Protein AF-A0AAN6RHN4-F1 (afdb_monomer_lite)

Structure (mmCIF, N/CA/C/O backbone):
data_AF-A0AAN6RHN4-F1
#
_entry.id   AF-A0AAN6RHN4-F1
#
loop_
_atom_site.group_PDB
_atom_site.id
_atom_site.type_symbol
_atom_site.label_atom_id
_atom_site.label_alt_id
_atom_site.label_comp_id
_atom_site.label_asym_id
_atom_site.label_entity_id
_atom_site.label_seq_id
_atom_site.pdbx_PDB_ins_code
_atom_site.Cartn_x
_atom_site.Cartn_y
_atom_site.Cartn_z
_atom_site.occupancy
_atom_site.B_iso_or_equiv
_atom_site.auth_seq_id
_atom_site.auth_comp_id
_atom_site.auth_asym_id
_atom_site.auth_atom_id
_atom_site.pdbx_PDB_model_num
ATOM 1 N N . MET A 1 1 ? 21.702 9.732 -17.075 1.00 47.53 1 MET A N 1
ATOM 2 C CA . MET A 1 1 ? 21.897 10.787 -16.053 1.00 47.53 1 MET A CA 1
ATOM 3 C C . MET A 1 1 ? 22.266 10.110 -14.735 1.00 47.53 1 MET A C 1
ATOM 5 O O . MET A 1 1 ? 22.209 8.889 -14.704 1.00 47.53 1 MET A O 1
ATOM 9 N N . SER A 1 2 ? 22.747 10.826 -13.712 1.00 48.34 2 SER A N 1
ATOM 10 C CA . SER A 1 2 ? 23.088 10.212 -12.415 1.00 48.34 2 SER A CA 1
ATOM 11 C C . SER A 1 2 ? 21.847 10.093 -11.523 1.00 48.34 2 SER A C 1
ATOM 13 O O . SER A 1 2 ? 20.932 10.906 -11.635 1.00 48.34 2 SER A O 1
ATOM 15 N N . ALA A 1 3 ? 21.838 9.123 -10.603 1.00 52.66 3 ALA A N 1
ATOM 16 C CA . ALA A 1 3 ? 20.768 8.891 -9.623 1.00 52.66 3 ALA A CA 1
ATOM 17 C C . ALA A 1 3 ? 20.366 10.141 -8.802 1.00 52.66 3 ALA A C 1
ATOM 19 O O . ALA A 1 3 ? 19.282 10.185 -8.227 1.00 52.66 3 ALA A O 1
ATOM 20 N N . ALA A 1 4 ? 21.216 11.174 -8.776 1.00 51.81 4 ALA A N 1
ATOM 21 C CA . ALA A 1 4 ? 21.019 12.419 -8.041 1.00 51.81 4 ALA A CA 1
ATOM 22 C C . ALA A 1 4 ? 19.857 13.295 -8.551 1.00 51.81 4 ALA A C 1
ATOM 24 O O . ALA A 1 4 ? 19.388 14.148 -7.806 1.00 51.81 4 ALA A O 1
ATOM 25 N N . THR A 1 5 ? 19.391 13.133 -9.797 1.00 56.16 5 THR A N 1
ATOM 26 C CA . THR A 1 5 ? 18.339 14.009 -10.364 1.00 56.16 5 THR A CA 1
ATOM 27 C C . THR A 1 5 ? 16.924 13.644 -9.897 1.00 56.16 5 THR A C 1
ATOM 29 O O . THR A 1 5 ? 16.055 14.510 -9.874 1.00 56.16 5 THR A O 1
ATOM 32 N N . ILE A 1 6 ? 16.701 12.395 -9.481 1.00 59.72 6 ILE A N 1
ATOM 33 C CA . ILE A 1 6 ? 15.395 11.871 -9.030 1.00 59.72 6 ILE A CA 1
ATOM 34 C C . ILE A 1 6 ? 15.359 11.533 -7.530 1.00 59.72 6 ILE A C 1
ATOM 36 O O . ILE A 1 6 ? 14.371 10.983 -7.039 1.00 59.72 6 ILE A O 1
ATOM 40 N N . HIS A 1 7 ? 16.445 11.836 -6.814 1.00 58.06 7 HIS A N 1
ATOM 41 C CA . HIS A 1 7 ? 16.576 11.647 -5.374 1.00 58.06 7 HIS A CA 1
ATOM 42 C C . HIS A 1 7 ? 16.175 12.941 -4.651 1.00 58.06 7 HIS A C 1
ATOM 44 O O . HIS A 1 7 ? 16.830 13.974 -4.808 1.00 58.06 7 HIS A O 1
ATOM 50 N N . ASN A 1 8 ? 15.101 12.897 -3.862 1.00 58.56 8 ASN A N 1
ATOM 51 C CA . ASN A 1 8 ? 14.634 14.052 -3.097 1.00 58.56 8 ASN A CA 1
ATOM 52 C C . ASN A 1 8 ? 15.235 14.041 -1.687 1.00 58.56 8 ASN A C 1
ATOM 54 O O . ASN A 1 8 ? 14.718 13.363 -0.810 1.00 58.56 8 ASN A O 1
ATOM 58 N N . TYR A 1 9 ? 16.284 14.826 -1.436 1.00 51.47 9 TYR A N 1
ATOM 59 C CA . TYR A 1 9 ? 16.879 14.930 -0.096 1.00 51.47 9 TYR A CA 1
ATOM 60 C C . TYR A 1 9 ? 15.940 15.651 0.898 1.00 51.47 9 TYR A C 1
ATOM 62 O O . TYR A 1 9 ? 15.566 16.803 0.664 1.00 51.47 9 TYR A O 1
ATOM 70 N N . GLY A 1 10 ? 15.594 15.031 2.040 1.00 46.94 10 GLY A N 1
ATOM 71 C CA . GLY A 1 10 ? 14.752 15.668 3.073 1.00 46.94 10 GLY A CA 1
ATOM 72 C C . GLY A 1 10 ? 13.964 14.710 3.979 1.00 46.94 10 GLY A C 1
ATOM 73 O O . GLY A 1 10 ? 14.405 13.608 4.272 1.00 46.94 10 GLY A O 1
ATOM 74 N N . THR A 1 11 ? 12.787 15.127 4.466 1.00 37.06 11 THR A N 1
ATOM 75 C CA . THR A 1 11 ? 11.861 14.240 5.211 1.00 37.06 11 THR A CA 1
ATOM 76 C C . THR A 1 11 ? 11.262 13.131 4.342 1.00 37.06 11 THR A C 1
ATOM 78 O O . THR A 1 11 ? 10.828 12.119 4.887 1.00 37.06 11 THR A O 1
ATOM 81 N N . ASP A 1 12 ? 11.318 13.314 3.023 1.00 51.16 12 ASP A N 1
ATOM 82 C CA . ASP A 1 12 ? 10.887 12.387 1.973 1.00 51.16 12 ASP A CA 1
ATOM 83 C C . ASP A 1 12 ? 12.106 11.746 1.271 1.00 51.16 12 ASP A C 1
ATOM 85 O O . ASP A 1 12 ? 12.088 11.528 0.067 1.00 51.16 12 ASP A O 1
ATOM 89 N N . ASP A 1 13 ? 13.200 11.502 2.015 1.00 61.03 13 ASP A N 1
ATOM 90 C CA . ASP A 1 13 ? 14.472 10.992 1.471 1.00 61.03 13 ASP A CA 1
ATOM 91 C C . ASP A 1 13 ? 14.284 9.651 0.740 1.00 61.03 13 ASP A C 1
ATOM 93 O O . ASP A 1 13 ? 14.082 8.605 1.381 1.00 61.03 13 ASP A O 1
ATOM 97 N N . GLY A 1 14 ? 14.329 9.696 -0.595 1.00 64.75 14 GLY A N 1
ATOM 98 C CA . GLY A 1 14 ? 14.105 8.554 -1.477 1.00 64.75 14 GLY A CA 1
ATOM 99 C C . GLY A 1 14 ? 14.081 8.905 -2.971 1.00 64.75 14 GLY A C 1
ATOM 100 O O . GLY A 1 14 ? 14.105 10.071 -3.372 1.00 64.75 14 GLY A O 1
ATOM 101 N N . TRP A 1 15 ? 14.056 7.871 -3.818 1.00 71.31 15 TRP A N 1
ATOM 102 C CA . TRP A 1 15 ? 13.914 8.016 -5.273 1.00 71.31 15 TRP A CA 1
ATOM 103 C C . TRP A 1 15 ? 12.433 8.034 -5.674 1.00 71.31 15 TRP A C 1
ATOM 105 O O . TRP A 1 15 ? 11.658 7.210 -5.186 1.00 71.31 15 TRP A O 1
ATOM 115 N N . HIS A 1 16 ? 12.059 8.952 -6.574 1.00 72.69 16 HIS A N 1
ATOM 116 C CA . HIS A 1 16 ? 10.668 9.191 -7.010 1.00 72.69 16 HIS A CA 1
ATOM 117 C C . HIS A 1 16 ? 10.481 9.199 -8.541 1.00 72.69 16 HIS A C 1
ATOM 119 O O . HIS A 1 16 ? 9.558 9.819 -9.074 1.00 72.69 16 HIS A O 1
ATOM 125 N N . GLY A 1 17 ? 11.364 8.527 -9.275 1.00 75.44 17 GLY A N 1
ATOM 126 C CA . GLY A 1 17 ? 11.224 8.287 -10.709 1.00 75.44 17 GLY A CA 1
ATOM 127 C C . GLY A 1 17 ? 9.977 7.462 -11.038 1.00 75.44 17 GLY A C 1
ATOM 128 O O . GLY A 1 17 ? 9.626 6.521 -10.330 1.00 75.44 17 GLY A O 1
ATOM 129 N N . LYS A 1 18 ? 9.295 7.810 -12.130 1.00 80.38 18 LYS A N 1
ATOM 130 C CA . LYS A 1 18 ? 8.057 7.149 -12.566 1.00 80.38 18 LYS A CA 1
ATOM 131 C C . LYS A 1 18 ? 8.254 6.486 -13.913 1.00 80.38 18 LYS A C 1
ATOM 133 O O . LYS A 1 18 ? 8.925 7.046 -14.776 1.00 80.38 18 LYS A O 1
ATOM 138 N N . ILE A 1 19 ? 7.644 5.316 -14.078 1.00 84.56 19 ILE A N 1
ATOM 139 C CA . ILE A 1 19 ? 7.588 4.646 -15.372 1.00 84.56 19 ILE A CA 1
ATOM 140 C C . ILE A 1 19 ? 6.433 5.256 -16.160 1.00 84.56 19 ILE A C 1
ATOM 142 O O . ILE A 1 19 ? 5.288 5.181 -15.718 1.00 84.56 19 ILE A O 1
ATOM 146 N N . GLU A 1 20 ? 6.735 5.891 -17.288 1.00 85.50 20 GLU A N 1
ATOM 147 C CA . GLU A 1 20 ? 5.745 6.601 -18.101 1.00 85.50 20 GLU A CA 1
ATOM 148 C C . GLU A 1 20 ? 6.167 6.664 -19.575 1.00 85.50 20 GLU A C 1
ATOM 150 O O . GLU A 1 20 ? 7.351 6.772 -19.908 1.00 85.50 20 GLU A O 1
ATOM 155 N N . GLU A 1 21 ? 5.195 6.610 -20.485 1.00 85.88 21 GLU A N 1
ATOM 156 C CA . GLU A 1 21 ? 5.468 6.733 -21.916 1.00 85.88 21 GLU A CA 1
ATOM 157 C C . GLU A 1 21 ? 6.076 8.091 -22.266 1.00 85.88 21 GLU A C 1
ATOM 159 O O . GLU A 1 21 ? 5.552 9.145 -21.911 1.00 85.88 21 GLU A O 1
ATOM 164 N N . GLY A 1 22 ? 7.193 8.065 -22.996 1.00 83.94 22 GLY A N 1
ATOM 165 C CA . GLY A 1 22 ? 7.916 9.277 -23.382 1.00 83.94 22 GLY A CA 1
ATOM 166 C C . GLY A 1 22 ? 8.637 9.989 -22.231 1.00 83.94 22 GLY A C 1
ATOM 167 O O . GLY A 1 22 ? 9.261 11.022 -22.482 1.00 83.94 22 GLY A O 1
ATOM 168 N N . GLY A 1 23 ? 8.581 9.454 -21.006 1.00 83.75 23 GLY A N 1
ATOM 169 C CA . GLY A 1 23 ? 9.325 9.963 -19.857 1.00 83.75 23 GLY A CA 1
ATOM 170 C C . GLY A 1 23 ? 10.755 9.439 -19.773 1.00 83.75 23 GLY A C 1
ATOM 171 O O . GLY A 1 23 ? 11.260 8.756 -20.667 1.00 83.75 23 GLY A O 1
ATOM 172 N N . GLU A 1 24 ? 11.423 9.758 -18.662 1.00 80.44 24 GLU A N 1
ATOM 173 C CA . GLU A 1 24 ? 12.806 9.328 -18.405 1.00 80.44 24 GLU A CA 1
ATOM 174 C C . GLU A 1 24 ? 12.928 7.800 -18.269 1.00 80.44 24 GLU A C 1
ATOM 176 O O . GLU A 1 24 ? 13.925 7.210 -18.698 1.00 80.44 24 GLU A O 1
ATOM 181 N N . PHE A 1 25 ? 11.891 7.154 -17.730 1.00 83.62 25 PHE A N 1
ATOM 182 C CA . PHE A 1 25 ? 11.808 5.706 -17.564 1.00 83.62 25 PHE A CA 1
ATOM 183 C C . PHE A 1 25 ? 10.641 5.153 -18.411 1.00 83.62 25 PHE A C 1
ATOM 185 O O . PHE A 1 25 ? 9.550 4.964 -17.883 1.00 83.62 25 PHE A O 1
ATOM 192 N N . PRO A 1 26 ? 10.828 4.899 -19.719 1.00 86.31 26 PRO A N 1
ATOM 193 C CA . PRO A 1 26 ? 9.774 4.377 -20.588 1.00 86.31 26 PRO A CA 1
ATOM 194 C C . PRO A 1 26 ? 9.422 2.909 -20.287 1.00 86.31 26 PRO A C 1
ATOM 196 O O . PRO A 1 26 ? 10.326 2.112 -20.025 1.00 86.31 26 PRO A O 1
ATOM 199 N N . PRO A 1 27 ? 8.140 2.509 -20.394 1.00 88.94 27 PRO A N 1
ATOM 200 C CA . PRO A 1 27 ? 7.729 1.133 -20.151 1.00 88.94 27 PRO A CA 1
ATOM 201 C C . PRO A 1 27 ? 8.340 0.187 -21.180 1.00 88.94 27 PRO A C 1
ATOM 203 O O . PRO A 1 27 ? 8.035 0.237 -22.370 1.00 88.94 27 PRO A O 1
ATOM 206 N N . GLU A 1 28 ? 9.194 -0.712 -20.704 1.00 86.56 28 GLU A N 1
ATOM 207 C CA . GLU A 1 28 ? 9.871 -1.699 -21.532 1.00 86.56 28 GLU A CA 1
ATOM 208 C C . GLU A 1 28 ? 9.939 -3.039 -20.814 1.00 86.56 28 GLU A C 1
ATOM 210 O O . GLU A 1 28 ? 10.153 -3.124 -19.598 1.00 86.56 28 GLU A O 1
ATOM 215 N N . LYS A 1 29 ? 9.766 -4.104 -21.596 1.00 85.19 29 LYS A N 1
ATOM 216 C CA . LYS A 1 29 ? 9.891 -5.468 -21.102 1.00 85.19 29 LYS A CA 1
ATOM 217 C C . LYS A 1 29 ? 11.331 -5.724 -20.646 1.00 85.19 29 LYS A C 1
ATOM 219 O O . LYS A 1 29 ? 12.274 -5.281 -21.293 1.00 85.19 29 LYS A O 1
ATOM 224 N N . ASP A 1 30 ? 11.478 -6.450 -19.541 1.00 83.62 30 ASP A N 1
ATOM 225 C CA . ASP A 1 30 ? 12.763 -6.913 -18.998 1.00 83.62 30 ASP A CA 1
ATOM 226 C C . ASP A 1 30 ? 13.728 -5.788 -18.538 1.00 83.62 30 ASP A C 1
ATOM 228 O O . ASP A 1 30 ? 14.898 -6.054 -18.268 1.00 83.62 30 ASP A O 1
ATOM 232 N N . ARG A 1 31 ? 13.249 -4.538 -18.398 1.00 80.88 31 ARG A N 1
ATOM 233 C CA . ARG A 1 31 ? 14.067 -3.363 -18.012 1.00 80.88 31 ARG A CA 1
ATOM 234 C C . ARG A 1 31 ? 14.045 -3.013 -16.521 1.00 80.88 31 ARG A C 1
ATOM 236 O O . ARG A 1 31 ? 14.939 -2.317 -16.032 1.00 80.88 31 ARG A O 1
ATOM 243 N N . TYR A 1 32 ? 13.027 -3.476 -15.803 1.00 83.88 32 TYR A N 1
ATOM 244 C CA . TYR A 1 32 ? 12.782 -3.126 -14.405 1.00 83.88 32 TYR A CA 1
ATOM 245 C C . TYR A 1 32 ? 12.854 -4.360 -13.515 1.00 83.88 32 TYR A C 1
ATOM 247 O O . TYR A 1 32 ? 12.310 -5.410 -13.857 1.00 83.88 32 TYR A O 1
ATOM 255 N N . HIS A 1 33 ? 13.489 -4.216 -12.355 1.00 81.94 33 HIS A N 1
ATOM 256 C CA . HIS A 1 33 ? 13.552 -5.247 -11.326 1.00 81.94 33 HIS A CA 1
ATOM 257 C C . HIS A 1 33 ? 12.968 -4.705 -10.023 1.00 81.94 33 HIS A C 1
ATOM 259 O O . HIS A 1 33 ? 13.314 -3.603 -9.603 1.00 81.94 33 HIS A O 1
ATOM 265 N N . LEU A 1 34 ? 12.070 -5.459 -9.393 1.00 80.44 34 LEU A N 1
ATOM 266 C CA . LEU A 1 34 ? 11.392 -5.048 -8.167 1.00 80.44 34 LEU A CA 1
ATOM 267 C C . LEU A 1 34 ? 11.913 -5.872 -6.991 1.00 80.44 34 LEU A C 1
ATOM 269 O O . LEU A 1 34 ? 11.695 -7.081 -6.940 1.00 80.44 34 LEU A O 1
ATOM 273 N N . TYR A 1 35 ? 12.537 -5.203 -6.026 1.00 77.31 35 TYR A N 1
ATOM 274 C CA . TYR A 1 35 ? 12.869 -5.803 -4.738 1.00 77.31 35 TYR A CA 1
ATOM 275 C C . TYR A 1 35 ? 11.708 -5.595 -3.757 1.00 77.31 35 TYR A C 1
ATOM 277 O O . TYR A 1 35 ? 11.252 -4.466 -3.557 1.00 77.31 35 TYR A O 1
ATOM 285 N N . ILE A 1 36 ? 11.228 -6.688 -3.154 1.00 71.94 36 ILE A N 1
ATOM 286 C CA . ILE A 1 36 ? 10.172 -6.701 -2.129 1.00 71.94 36 ILE A CA 1
ATOM 287 C C . ILE A 1 36 ? 10.663 -7.543 -0.957 1.00 71.94 36 ILE A C 1
ATOM 289 O O . ILE A 1 36 ? 11.084 -8.680 -1.158 1.00 71.94 36 ILE A O 1
ATOM 293 N N . GLU A 1 37 ? 10.539 -7.037 0.268 1.00 65.81 37 GLU A N 1
ATOM 294 C CA . GLU A 1 37 ? 10.843 -7.830 1.456 1.00 65.81 37 GLU A CA 1
ATOM 295 C C . GLU A 1 37 ? 9.947 -7.482 2.650 1.00 65.81 37 GLU A C 1
ATOM 297 O O . GLU A 1 37 ? 9.606 -6.323 2.895 1.00 65.81 37 GLU A O 1
ATOM 302 N N . GLY A 1 38 ? 9.592 -8.506 3.431 1.00 44.81 38 GLY A N 1
ATOM 303 C CA . GLY A 1 38 ? 9.041 -8.353 4.771 1.00 44.81 38 GLY A CA 1
ATOM 304 C C . GLY A 1 38 ? 9.992 -8.932 5.814 1.00 44.81 38 GLY A C 1
ATOM 305 O O . GLY A 1 38 ? 10.011 -10.142 5.995 1.00 44.81 38 GLY A O 1
ATOM 306 N N . GLY A 1 39 ? 10.721 -8.084 6.547 1.00 45.75 39 GLY A N 1
ATOM 307 C CA . GLY A 1 39 ? 11.314 -8.485 7.831 1.00 45.75 39 GLY A CA 1
ATOM 308 C C . GLY A 1 39 ? 12.830 -8.376 8.014 1.00 45.75 39 GLY A C 1
ATOM 309 O O . GLY A 1 39 ? 13.265 -8.619 9.136 1.00 45.75 39 GLY A O 1
ATOM 310 N N . GLY A 1 40 ? 13.625 -7.953 7.027 1.00 49.25 40 GLY A N 1
ATOM 311 C CA . GLY A 1 40 ? 15.023 -7.578 7.277 1.00 49.25 40 GLY A CA 1
ATOM 312 C C . GLY A 1 40 ? 15.940 -7.735 6.072 1.00 49.25 40 GLY A C 1
ATOM 313 O O . GLY A 1 40 ? 16.060 -8.830 5.566 1.00 49.25 40 GLY A O 1
ATOM 314 N N . TRP A 1 41 ? 16.653 -6.654 5.745 1.00 66.06 41 TRP A N 1
ATOM 315 C CA . TRP A 1 41 ? 17.342 -6.268 4.500 1.00 66.06 41 TRP A CA 1
ATOM 316 C C . TRP A 1 41 ? 18.494 -7.157 4.014 1.00 66.06 41 TRP A C 1
ATOM 318 O O . TRP A 1 41 ? 19.414 -6.645 3.369 1.00 66.06 41 TRP A O 1
ATOM 328 N N . ARG A 1 42 ? 18.484 -8.454 4.327 1.00 77.44 42 ARG A N 1
ATOM 329 C CA . ARG A 1 42 ? 19.517 -9.425 3.967 1.00 77.44 42 ARG A CA 1
ATOM 330 C C . ARG A 1 42 ? 18.955 -10.422 2.961 1.00 77.44 42 ARG A C 1
ATOM 332 O O . ARG A 1 42 ? 18.093 -11.229 3.293 1.00 77.44 42 ARG A O 1
ATOM 339 N N . PHE A 1 43 ? 19.546 -10.447 1.774 1.00 82.06 43 PHE A N 1
ATOM 340 C CA . PHE A 1 43 ? 19.261 -11.505 0.817 1.00 82.06 43 PHE A CA 1
ATOM 341 C C . PHE A 1 43 ? 19.729 -12.855 1.380 1.00 82.06 43 PHE A C 1
ATOM 343 O O . PHE A 1 43 ? 20.804 -12.932 1.996 1.00 82.06 43 PHE A O 1
ATOM 350 N N . PRO A 1 44 ? 18.952 -13.933 1.185 1.00 84.94 44 PRO A N 1
ATOM 351 C CA . PRO A 1 44 ? 19.388 -15.255 1.598 1.00 84.94 44 PRO A CA 1
ATOM 352 C C . PRO A 1 44 ? 20.685 -15.613 0.860 1.00 84.94 44 PRO A C 1
ATOM 354 O O . PRO A 1 44 ? 20.894 -15.221 -0.286 1.00 84.94 44 PRO A O 1
ATOM 357 N N . ALA A 1 45 ? 21.563 -16.383 1.498 1.00 86.94 45 ALA A N 1
ATOM 358 C CA . ALA A 1 45 ? 22.805 -16.855 0.888 1.00 86.94 45 ALA A CA 1
ATOM 359 C C . ALA A 1 45 ? 22.554 -17.872 -0.242 1.00 86.94 45 ALA A C 1
ATOM 361 O O . ALA A 1 45 ? 23.441 -18.137 -1.052 1.00 86.94 45 ALA A O 1
ATOM 362 N N . SER A 1 46 ? 21.355 -18.459 -0.289 1.00 89.50 46 SER A N 1
ATOM 363 C CA . SER A 1 46 ? 20.888 -19.340 -1.360 1.00 89.50 46 SER A CA 1
ATOM 364 C C . SER A 1 46 ? 19.361 -19.311 -1.454 1.00 89.50 46 SER A C 1
ATOM 366 O O . SER A 1 46 ? 18.694 -19.047 -0.457 1.00 89.50 46 SER A O 1
ATOM 368 N N . ASN A 1 47 ? 18.801 -19.661 -2.615 1.00 87.75 47 ASN A N 1
ATOM 369 C CA . ASN A 1 47 ? 17.343 -19.746 -2.815 1.00 87.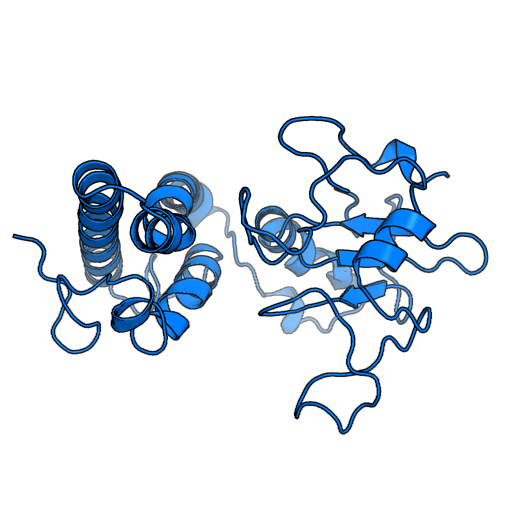75 47 ASN A CA 1
ATOM 370 C C . ASN A 1 47 ? 16.650 -20.809 -1.937 1.00 87.75 47 ASN A C 1
ATOM 372 O O . ASN A 1 47 ? 15.425 -20.854 -1.889 1.00 87.75 47 ASN A O 1
ATOM 376 N N . ASP A 1 48 ? 17.423 -21.646 -1.240 1.00 89.69 48 ASP A N 1
ATOM 377 C CA . ASP A 1 48 ? 16.917 -22.706 -0.368 1.00 89.69 48 ASP A CA 1
ATOM 378 C C . ASP A 1 48 ? 16.978 -22.337 1.129 1.00 89.69 48 ASP A C 1
ATOM 380 O O . ASP A 1 48 ? 16.475 -23.092 1.960 1.00 89.69 48 ASP A O 1
ATOM 384 N N . GLU A 1 49 ? 17.589 -21.200 1.507 1.00 86.19 49 GLU A N 1
ATOM 385 C CA . GLU A 1 49 ? 17.748 -20.812 2.923 1.00 86.19 49 GLU A CA 1
ATOM 386 C C . GLU A 1 49 ? 16.399 -20.499 3.585 1.00 86.19 49 GLU A C 1
ATOM 388 O O . GLU A 1 49 ? 16.132 -20.953 4.698 1.00 86.19 49 GLU A O 1
ATOM 393 N N . TYR A 1 50 ? 15.539 -19.757 2.882 1.00 81.25 50 TYR A N 1
ATOM 394 C CA . TYR A 1 50 ? 14.194 -19.406 3.330 1.00 81.25 50 TYR A CA 1
ATOM 395 C C . TYR A 1 50 ? 13.179 -19.646 2.206 1.00 81.25 50 TYR A C 1
ATOM 397 O O . TYR A 1 50 ? 13.310 -19.047 1.138 1.00 81.25 50 TYR A O 1
ATOM 405 N N . PRO A 1 51 ? 12.144 -20.483 2.424 1.00 85.00 51 PRO A N 1
ATOM 406 C CA . PRO A 1 51 ? 11.130 -20.749 1.408 1.00 85.00 51 PRO A CA 1
ATOM 407 C C . PRO A 1 51 ? 10.467 -19.466 0.893 1.00 85.00 51 PRO A C 1
ATOM 409 O O . PRO A 1 51 ? 9.905 -18.695 1.669 1.00 85.00 51 PRO A O 1
ATOM 412 N N . GLY A 1 52 ? 10.510 -19.261 -0.424 1.00 82.38 52 GLY A N 1
ATOM 413 C CA . GLY A 1 52 ? 9.937 -18.088 -1.091 1.00 82.38 52 GLY A CA 1
ATOM 414 C C . GLY A 1 52 ? 10.849 -16.858 -1.136 1.00 82.38 52 GLY A C 1
ATOM 415 O O . GLY A 1 52 ? 10.493 -15.889 -1.801 1.00 82.38 52 GLY A O 1
ATOM 416 N N . ALA A 1 53 ? 12.016 -16.894 -0.487 1.00 84.38 53 ALA A N 1
ATOM 417 C CA . ALA A 1 53 ? 13.047 -15.876 -0.642 1.00 84.38 53 ALA A CA 1
ATOM 418 C C . ALA A 1 53 ? 13.996 -16.242 -1.794 1.00 84.38 53 ALA A C 1
ATOM 420 O O . ALA A 1 53 ? 14.276 -17.415 -2.042 1.00 84.38 53 ALA A O 1
ATOM 421 N N . THR A 1 54 ? 14.519 -15.231 -2.484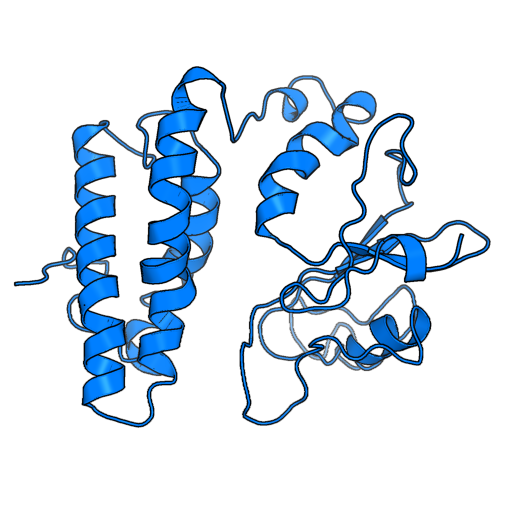 1.00 85.44 54 THR A N 1
ATOM 422 C CA . THR A 1 54 ? 15.495 -15.399 -3.568 1.00 85.44 54 THR A CA 1
ATOM 423 C C . THR A 1 54 ? 16.764 -14.618 -3.263 1.00 85.44 54 THR A C 1
ATOM 425 O O . THR A 1 54 ? 16.696 -13.516 -2.720 1.00 85.44 54 THR A O 1
ATOM 428 N N . THR A 1 55 ? 17.920 -15.152 -3.653 1.00 89.19 55 THR A N 1
ATOM 429 C CA . THR A 1 55 ? 19.166 -14.379 -3.738 1.00 89.19 55 THR A CA 1
ATOM 430 C C . THR A 1 55 ? 18.966 -13.193 -4.679 1.00 89.19 55 THR A C 1
ATOM 432 O O . THR A 1 55 ? 18.179 -13.292 -5.624 1.00 89.19 55 THR A O 1
ATOM 435 N N . ASP A 1 56 ? 19.728 -12.116 -4.507 1.00 87.00 56 ASP A N 1
ATOM 436 C CA . ASP A 1 56 ? 19.758 -11.050 -5.506 1.00 87.00 56 ASP A CA 1
ATOM 437 C C . ASP A 1 56 ? 20.369 -11.554 -6.825 1.00 87.00 56 ASP A C 1
ATOM 439 O O . ASP A 1 56 ? 21.576 -11.771 -6.940 1.00 87.00 56 ASP A O 1
ATOM 443 N N . SER A 1 57 ? 19.520 -11.740 -7.836 1.00 86.19 57 SER A N 1
ATOM 444 C CA . SER A 1 57 ? 19.927 -12.216 -9.159 1.00 86.19 57 SER A CA 1
ATOM 445 C C . SER A 1 57 ? 20.539 -11.133 -10.049 1.00 86.19 57 SER A C 1
ATOM 447 O O . SER A 1 57 ? 21.052 -11.462 -11.117 1.00 86.19 57 SER A O 1
ATOM 449 N N . LEU A 1 58 ? 20.438 -9.857 -9.662 1.00 84.06 58 LEU A N 1
ATOM 450 C CA . LEU A 1 58 ? 20.877 -8.735 -10.489 1.00 84.06 58 LEU A CA 1
ATOM 451 C C . LEU A 1 58 ? 22.299 -8.293 -10.131 1.00 84.06 58 LEU A C 1
ATOM 453 O O . LEU A 1 58 ? 23.146 -8.215 -11.021 1.00 84.06 58 LEU A O 1
ATOM 457 N N . PHE A 1 59 ? 22.583 -8.044 -8.847 1.00 83.62 59 PHE A N 1
ATOM 458 C CA . PHE A 1 59 ? 23.899 -7.572 -8.397 1.00 83.62 59 PHE A CA 1
ATOM 459 C C . PHE A 1 59 ? 24.651 -8.570 -7.513 1.00 83.62 59 PHE A C 1
ATOM 461 O O . PHE A 1 59 ? 25.847 -8.383 -7.278 1.00 83.62 59 PHE A O 1
ATOM 468 N N . GLY A 1 60 ? 23.994 -9.639 -7.058 1.00 86.62 60 GLY A N 1
ATOM 469 C CA . GLY A 1 60 ? 24.569 -10.576 -6.094 1.00 86.62 60 GLY A CA 1
ATOM 470 C C . GLY A 1 60 ? 24.801 -9.943 -4.721 1.00 86.62 60 GLY A C 1
ATOM 471 O O . GLY A 1 60 ? 25.699 -10.377 -3.999 1.00 86.62 60 GLY A O 1
ATOM 472 N N . SER A 1 61 ? 24.042 -8.898 -4.380 1.00 85.44 61 SER A N 1
ATOM 473 C CA . SER A 1 61 ? 24.154 -8.206 -3.100 1.00 85.44 61 SER A CA 1
ATOM 474 C C . SER A 1 61 ? 23.773 -9.109 -1.929 1.00 85.44 61 SER A C 1
ATOM 476 O O . SER A 1 61 ? 22.851 -9.921 -2.010 1.00 85.44 61 SER A O 1
ATOM 478 N N . GLY A 1 62 ? 24.480 -8.946 -0.810 1.00 83.88 62 GLY A N 1
ATOM 479 C CA . GLY A 1 62 ? 24.141 -9.600 0.455 1.00 83.88 62 GLY A CA 1
ATOM 480 C C . GLY A 1 62 ? 23.062 -8.840 1.222 1.00 83.88 62 GLY A C 1
ATOM 481 O O . GLY A 1 62 ? 22.278 -9.441 1.954 1.00 83.88 62 GLY A O 1
ATOM 482 N N . PHE A 1 63 ? 22.993 -7.523 1.018 1.00 80.88 63 PHE A N 1
ATOM 483 C CA . PHE A 1 63 ? 22.010 -6.652 1.648 1.00 80.88 63 PHE A CA 1
ATOM 484 C C . PHE A 1 63 ? 21.431 -5.657 0.651 1.00 80.88 63 PHE A C 1
ATOM 486 O O . PHE A 1 63 ? 22.146 -5.130 -0.199 1.00 80.88 63 PHE A O 1
ATOM 493 N N . LEU A 1 64 ? 20.155 -5.313 0.810 1.00 78.25 64 LEU A N 1
ATOM 494 C CA . LEU A 1 64 ? 19.510 -4.303 -0.031 1.00 78.25 64 LEU A CA 1
ATOM 495 C C . LEU A 1 64 ? 20.128 -2.904 0.185 1.00 78.25 64 LEU A C 1
ATOM 497 O O . LEU A 1 64 ? 20.125 -2.088 -0.723 1.00 78.25 64 LEU A O 1
ATOM 501 N N . SER A 1 65 ? 20.792 -2.632 1.314 1.00 74.38 65 SER A N 1
ATOM 502 C CA . SER A 1 65 ? 21.585 -1.401 1.487 1.00 74.38 65 SER A CA 1
ATOM 503 C C . SER A 1 65 ? 22.759 -1.281 0.505 1.00 74.38 65 SER A C 1
ATOM 505 O O . SER A 1 65 ? 23.080 -0.178 0.071 1.00 74.38 65 SER A O 1
ATOM 507 N N . GLU A 1 66 ? 23.391 -2.393 0.119 1.00 78.94 66 GLU A N 1
ATOM 508 C CA . GLU A 1 66 ? 24.493 -2.393 -0.856 1.00 78.94 66 GLU A CA 1
ATOM 509 C C . GLU A 1 66 ? 24.017 -1.912 -2.224 1.00 78.94 66 GLU A C 1
ATOM 511 O O . GLU A 1 66 ? 24.742 -1.212 -2.930 1.00 78.94 66 GLU A O 1
ATOM 516 N N . VAL A 1 67 ? 22.775 -2.248 -2.556 1.00 78.81 67 VAL A N 1
ATOM 517 C CA . VAL A 1 67 ? 22.108 -1.836 -3.780 1.00 78.81 67 VAL A CA 1
ATOM 518 C C . VAL A 1 67 ? 21.879 -0.314 -3.784 1.00 78.81 67 VAL A C 1
ATOM 520 O O . VAL A 1 67 ? 22.196 0.352 -4.763 1.00 78.81 67 VAL A O 1
ATOM 523 N N . TYR A 1 68 ? 21.456 0.272 -2.661 1.00 73.25 68 TYR A N 1
ATOM 524 C CA . TYR A 1 68 ? 21.311 1.729 -2.521 1.00 73.25 68 TYR A CA 1
ATOM 525 C C . TYR A 1 68 ? 22.655 2.461 -2.652 1.00 73.25 68 TYR A C 1
ATOM 527 O O . TYR A 1 68 ? 22.772 3.458 -3.365 1.00 73.25 68 TYR A O 1
ATOM 535 N N . PHE A 1 69 ? 23.691 1.955 -1.976 1.00 77.25 69 PHE A N 1
ATOM 536 C CA . PHE A 1 69 ? 25.032 2.547 -2.007 1.00 77.25 69 PHE A CA 1
ATOM 537 C C . PHE A 1 69 ? 25.749 2.386 -3.345 1.00 77.25 69 PHE A C 1
ATOM 539 O O . PHE A 1 69 ? 26.720 3.102 -3.616 1.00 77.25 69 PHE A O 1
ATOM 546 N N . ARG A 1 70 ? 25.299 1.445 -4.179 1.00 78.81 70 ARG A N 1
ATOM 547 C CA . ARG A 1 70 ? 25.764 1.314 -5.557 1.00 78.81 70 ARG A CA 1
ATOM 548 C C . ARG A 1 70 ? 25.384 2.547 -6.377 1.00 78.81 70 ARG A C 1
ATOM 550 O O . ARG A 1 70 ? 26.228 3.035 -7.130 1.00 78.81 70 ARG A O 1
ATOM 557 N N . ASP A 1 71 ? 24.171 3.057 -6.180 1.00 71.94 71 ASP A N 1
ATOM 558 C CA . ASP A 1 71 ? 23.606 4.153 -6.972 1.00 71.94 71 ASP A CA 1
ATOM 559 C C . ASP A 1 71 ? 23.981 5.533 -6.420 1.00 71.94 71 ASP A C 1
ATOM 561 O O . ASP A 1 71 ? 24.335 6.438 -7.179 1.00 71.94 71 ASP A O 1
ATOM 565 N N . ASP A 1 72 ? 23.956 5.688 -5.093 1.00 71.94 72 ASP A N 1
ATOM 566 C CA . ASP A 1 72 ? 24.428 6.881 -4.391 1.00 71.94 72 ASP A CA 1
ATOM 567 C C . ASP A 1 72 ? 25.344 6.473 -3.227 1.00 71.94 72 ASP A C 1
ATOM 569 O O . ASP A 1 72 ? 24.905 6.072 -2.148 1.00 71.94 72 ASP A O 1
ATOM 573 N N . LYS A 1 73 ? 26.660 6.604 -3.436 1.00 77.56 73 LYS A N 1
ATOM 574 C CA . LYS A 1 73 ? 27.678 6.286 -2.418 1.00 77.56 73 LYS A CA 1
ATOM 575 C C . LYS A 1 73 ? 27.568 7.153 -1.165 1.00 77.56 73 LYS A C 1
ATOM 577 O O . LYS A 1 73 ? 28.105 6.777 -0.125 1.00 77.56 73 LYS A O 1
ATOM 582 N N . GLU A 1 74 ? 26.925 8.312 -1.269 1.00 74.56 74 GLU A N 1
ATOM 583 C CA . GLU A 1 74 ? 26.705 9.233 -0.161 1.00 74.56 74 GLU A CA 1
ATOM 584 C C . GLU A 1 74 ? 25.261 9.185 0.353 1.00 74.56 74 GLU A C 1
ATOM 586 O O . GLU A 1 74 ? 24.896 10.056 1.142 1.00 74.56 74 GLU A O 1
ATOM 591 N N . TYR A 1 75 ? 24.458 8.181 -0.034 1.00 69.56 75 TYR A N 1
ATOM 592 C CA . TYR A 1 75 ? 23.059 8.048 0.377 1.00 69.56 75 TYR A CA 1
ATOM 593 C C . TYR A 1 75 ? 22.906 8.173 1.902 1.00 69.56 75 TYR A C 1
ATOM 595 O O . TYR A 1 75 ? 23.433 7.366 2.677 1.00 69.56 75 TYR A O 1
ATOM 603 N N . LYS A 1 76 ? 22.183 9.212 2.338 1.00 67.62 76 LYS A N 1
ATOM 604 C CA . LYS A 1 76 ? 21.901 9.504 3.759 1.00 67.62 76 LYS A CA 1
ATOM 605 C C . LYS A 1 76 ? 20.466 9.183 4.161 1.00 67.62 76 LYS A C 1
ATOM 607 O O . LYS A 1 76 ? 20.155 9.253 5.353 1.00 67.62 76 LYS A O 1
ATOM 612 N N . GLY A 1 77 ? 19.634 8.812 3.190 1.00 62.50 77 GLY A N 1
ATOM 613 C CA . GLY A 1 77 ? 18.260 8.417 3.424 1.00 62.50 77 GLY A CA 1
ATOM 614 C C . GLY A 1 77 ? 18.166 7.149 4.244 1.00 62.50 77 GLY A C 1
ATOM 615 O O . GLY A 1 77 ? 19.130 6.407 4.448 1.00 62.50 77 GLY A O 1
ATOM 616 N N . LYS A 1 78 ? 16.965 6.884 4.750 1.00 59.50 78 LYS A N 1
ATOM 617 C CA . LYS A 1 78 ? 16.726 5.651 5.493 1.00 59.50 78 LYS A CA 1
ATOM 618 C C . LYS A 1 78 ? 16.836 4.460 4.530 1.00 59.50 78 LYS A C 1
ATOM 620 O O . LYS A 1 78 ? 15.994 4.256 3.667 1.00 59.50 78 LYS A O 1
ATOM 625 N N . TYR A 1 79 ? 17.874 3.664 4.692 1.00 54.94 79 TYR A N 1
ATOM 626 C CA . TYR A 1 79 ? 17.878 2.230 4.419 1.00 54.94 79 TYR A CA 1
ATOM 627 C C . TYR A 1 79 ? 17.879 1.643 5.827 1.00 54.94 79 TYR A C 1
ATOM 629 O O . TYR A 1 79 ? 18.736 2.031 6.625 1.00 54.94 79 TYR A O 1
ATOM 637 N N . SER A 1 80 ? 16.850 0.902 6.250 1.00 40.59 80 SER A N 1
ATOM 638 C CA . SER A 1 80 ? 16.708 0.662 7.692 1.00 40.59 80 SER A CA 1
ATOM 639 C C . SER A 1 80 ? 17.886 -0.174 8.190 1.00 40.59 80 SER A C 1
ATOM 641 O O . SER A 1 80 ? 18.017 -1.352 7.868 1.00 40.59 80 SER A O 1
ATOM 643 N N . LYS A 1 81 ? 18.772 0.481 8.933 1.00 33.06 81 LYS A N 1
ATOM 644 C CA . LYS A 1 81 ? 19.932 -0.118 9.567 1.00 33.06 81 LYS A CA 1
ATOM 645 C C . LYS A 1 81 ? 19.429 -0.991 10.709 1.00 33.06 81 LYS A C 1
ATOM 647 O O . LYS A 1 81 ? 18.581 -0.549 11.485 1.00 33.06 81 LYS A O 1
ATOM 652 N N . ASP A 1 82 ? 19.951 -2.207 10.817 1.00 33.56 82 ASP A N 1
ATOM 653 C CA . ASP A 1 82 ? 19.677 -3.084 11.951 1.00 33.56 82 ASP A CA 1
ATOM 654 C C . ASP A 1 82 ? 19.976 -2.342 13.262 1.00 33.56 82 ASP A C 1
ATOM 656 O O . ASP A 1 82 ? 21.118 -1.967 13.538 1.00 33.56 82 ASP A O 1
ATOM 660 N N . GLY A 1 83 ? 18.933 -2.097 14.058 1.00 31.95 83 GLY A N 1
ATOM 661 C CA . GLY A 1 83 ? 19.055 -1.479 15.376 1.00 31.95 83 GLY A CA 1
ATOM 662 C C . GLY A 1 83 ? 18.144 -0.274 15.604 1.00 31.95 83 GLY A C 1
ATOM 663 O O . GLY A 1 83 ? 18.568 0.870 15.530 1.00 31.95 83 GLY A O 1
ATOM 664 N N . PHE A 1 84 ? 16.907 -0.564 16.006 1.00 32.69 84 PHE A N 1
ATOM 665 C CA . PHE A 1 84 ? 16.138 0.181 17.013 1.00 32.69 84 PHE A CA 1
ATOM 666 C C . PHE A 1 84 ? 15.782 1.668 16.848 1.00 32.69 84 PHE A C 1
ATOM 668 O O . PHE A 1 84 ? 15.071 2.172 17.723 1.00 32.69 84 PHE A O 1
ATOM 675 N N . GLU A 1 85 ? 16.116 2.360 15.759 1.00 31.62 85 GLU A N 1
ATOM 676 C CA . GLU A 1 85 ? 15.632 3.733 15.555 1.00 31.62 85 GLU A CA 1
ATOM 677 C C . GLU A 1 85 ? 14.998 3.986 14.179 1.00 31.62 85 GLU A C 1
ATOM 679 O O . GLU A 1 85 ? 15.646 4.186 13.160 1.00 31.62 85 GLU A O 1
ATOM 684 N N . ASN A 1 86 ? 13.667 4.080 14.252 1.00 32.38 86 ASN A N 1
ATOM 685 C CA . ASN A 1 86 ? 12.769 4.916 13.462 1.00 32.38 86 ASN A CA 1
ATOM 686 C C . ASN A 1 86 ? 12.437 4.495 12.011 1.00 32.38 86 ASN A C 1
ATOM 688 O O . ASN A 1 86 ? 13.067 4.916 11.043 1.00 32.38 86 ASN A O 1
ATOM 692 N N . THR A 1 87 ? 11.285 3.809 11.929 1.00 37.06 87 THR A N 1
ATOM 693 C CA . THR A 1 87 ? 10.441 3.440 10.773 1.00 37.06 87 THR A CA 1
ATOM 694 C C . THR A 1 87 ? 10.938 2.280 9.906 1.00 37.06 87 THR A C 1
ATOM 696 O O . THR A 1 87 ? 11.448 2.492 8.811 1.00 37.06 87 THR A O 1
ATOM 699 N N . ASN A 1 88 ? 10.659 1.046 10.347 1.00 37.75 88 ASN A N 1
ATOM 700 C CA . ASN A 1 88 ? 10.559 -0.134 9.477 1.00 37.75 88 ASN A CA 1
ATOM 701 C C . ASN A 1 88 ? 9.302 -0.026 8.595 1.00 37.75 88 ASN A C 1
ATOM 703 O O . ASN A 1 88 ? 8.342 -0.778 8.763 1.00 37.75 88 ASN A O 1
ATOM 707 N N . GLN A 1 89 ? 9.275 0.948 7.688 1.00 42.78 89 GLN A N 1
ATOM 708 C CA . GLN A 1 89 ? 8.413 0.842 6.520 1.00 42.78 89 GLN A CA 1
ATOM 709 C C . GLN A 1 89 ? 9.160 -0.046 5.529 1.00 42.78 89 GLN A C 1
ATOM 711 O O . GLN A 1 89 ? 10.293 0.262 5.164 1.00 42.78 89 GLN A O 1
ATOM 716 N N . ALA A 1 90 ? 8.560 -1.176 5.154 1.00 42.91 90 ALA A N 1
ATOM 717 C CA . ALA A 1 90 ? 9.040 -1.938 4.011 1.00 42.91 90 ALA A CA 1
ATOM 718 C C . ALA A 1 90 ? 9.006 -0.995 2.802 1.00 42.91 90 ALA A C 1
ATOM 720 O O . ALA A 1 90 ? 7.938 -0.485 2.457 1.00 42.91 90 ALA A O 1
ATOM 721 N N . ARG A 1 91 ? 10.171 -0.705 2.221 1.00 50.97 91 ARG A N 1
ATOM 722 C CA . ARG A 1 91 ? 10.252 0.051 0.973 1.00 50.97 91 ARG A CA 1
ATOM 723 C C . ARG A 1 91 ? 10.499 -0.935 -0.144 1.00 50.97 91 ARG A C 1
ATOM 725 O O . ARG A 1 91 ? 11.387 -1.775 -0.047 1.00 50.97 91 ARG A O 1
ATOM 732 N N . ASN A 1 92 ? 9.669 -0.835 -1.167 1.00 53.09 92 ASN A N 1
ATOM 733 C CA . ASN A 1 92 ? 9.871 -1.568 -2.398 1.00 53.09 92 ASN A CA 1
ATOM 734 C C . ASN A 1 92 ? 10.779 -0.712 -3.269 1.00 53.09 92 ASN A C 1
ATOM 736 O O . ASN A 1 92 ? 10.435 0.444 -3.515 1.00 53.09 92 ASN A O 1
ATOM 740 N N . THR A 1 93 ? 11.888 -1.271 -3.741 1.00 57.97 93 THR A N 1
ATOM 741 C CA . THR A 1 93 ? 12.807 -0.539 -4.616 1.00 57.97 93 THR A CA 1
ATOM 742 C C . 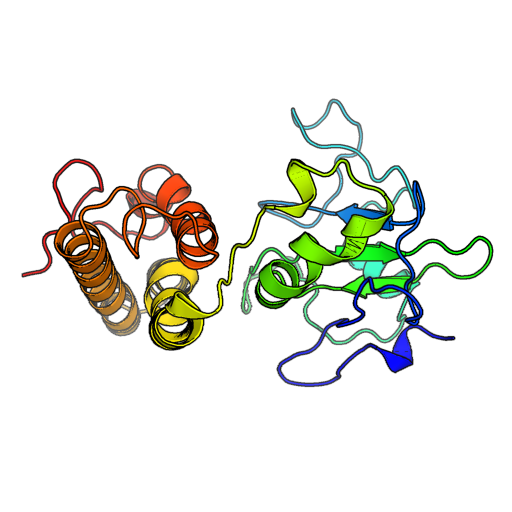THR A 1 93 ? 12.702 -1.083 -6.024 1.00 57.97 93 THR A C 1
ATOM 744 O O . THR A 1 93 ? 12.930 -2.274 -6.254 1.00 57.97 93 THR A O 1
ATOM 747 N N . ILE A 1 94 ? 12.352 -0.214 -6.972 1.00 58.41 94 ILE A N 1
ATOM 748 C CA . ILE A 1 94 ? 12.466 -0.541 -8.394 1.00 58.41 94 ILE A CA 1
ATOM 749 C C . ILE A 1 94 ? 13.855 -0.137 -8.856 1.00 58.41 94 ILE A C 1
ATOM 751 O O . ILE A 1 94 ? 14.215 1.040 -8.811 1.00 58.41 94 ILE A O 1
ATOM 755 N N . HIS A 1 95 ? 14.605 -1.123 -9.327 1.00 60.81 95 HIS A N 1
ATOM 756 C CA . HIS A 1 95 ? 15.866 -0.924 -10.014 1.00 60.81 95 HIS A CA 1
ATOM 757 C C . HIS A 1 95 ? 15.656 -0.875 -11.510 1.00 60.81 95 HIS A C 1
ATOM 759 O O . HIS A 1 95 ? 14.956 -1.699 -12.102 1.00 60.81 95 HIS A O 1
ATOM 765 N N . TYR A 1 96 ? 16.307 0.106 -12.105 1.00 54.06 96 TYR A N 1
ATOM 766 C CA . TYR A 1 96 ? 16.328 0.353 -13.524 1.00 54.06 96 TYR A CA 1
ATOM 767 C C . TYR A 1 96 ? 17.713 -0.002 -14.063 1.00 54.06 96 TYR A C 1
ATOM 769 O O . TYR A 1 96 ? 18.726 0.536 -13.610 1.00 54.06 96 TYR A O 1
ATOM 777 N N . ASN A 1 97 ? 17.740 -0.923 -15.026 1.00 54.38 97 ASN A N 1
ATOM 778 C CA . ASN A 1 97 ? 18.953 -1.361 -15.707 1.00 54.38 97 ASN A CA 1
ATOM 779 C C . ASN A 1 97 ? 18.902 -0.903 -17.174 1.00 54.38 97 ASN A C 1
ATOM 781 O O . ASN A 1 97 ? 18.391 -1.621 -18.035 1.00 54.38 97 ASN A O 1
ATOM 785 N N . PRO A 1 98 ? 19.400 0.297 -17.508 1.00 49.88 98 PRO A N 1
ATOM 786 C CA . PRO A 1 98 ? 19.855 0.551 -18.853 1.00 49.88 98 PRO A CA 1
ATOM 787 C C . PRO A 1 98 ? 21.206 -0.153 -18.991 1.00 49.88 98 PRO A C 1
ATOM 789 O O . PRO A 1 98 ? 22.049 -0.060 -18.101 1.00 49.88 98 PRO A O 1
ATOM 792 N N . THR A 1 99 ? 21.461 -0.755 -20.146 1.00 46.78 99 THR A N 1
ATOM 793 C CA . THR A 1 99 ? 22.710 -1.425 -20.566 1.00 46.78 99 THR A CA 1
ATOM 794 C C . THR A 1 99 ? 24.038 -0.661 -20.321 1.00 46.78 99 THR A C 1
ATOM 796 O O . THR A 1 99 ? 25.098 -1.135 -20.722 1.00 46.78 99 THR A O 1
ATOM 799 N N . SER A 1 100 ? 24.018 0.513 -19.680 1.00 38.88 100 SER A N 1
ATOM 800 C CA . SER A 1 100 ? 25.166 1.335 -19.304 1.00 38.88 100 SER A CA 1
ATOM 801 C C . SER A 1 100 ? 25.087 2.075 -17.944 1.00 38.88 100 SER A C 1
ATOM 803 O O . SER A 1 100 ? 26.039 2.798 -17.643 1.00 38.88 100 SER A O 1
ATOM 805 N N . THR A 1 101 ? 24.007 2.026 -17.139 1.00 47.28 101 THR A N 1
ATOM 806 C CA . THR A 1 101 ? 23.907 2.822 -15.875 1.00 47.28 101 THR A CA 1
ATOM 807 C C . THR A 1 101 ? 22.817 2.333 -14.898 1.00 47.28 101 THR A C 1
ATOM 809 O O . THR A 1 101 ? 21.693 2.815 -14.952 1.00 47.28 101 THR A O 1
ATOM 812 N N . ASP A 1 102 ? 23.140 1.416 -13.985 1.00 55.84 102 ASP A N 1
ATOM 813 C CA . ASP A 1 102 ? 22.204 0.923 -12.952 1.00 55.84 102 ASP A CA 1
ATOM 814 C C . ASP A 1 102 ? 21.751 2.059 -12.007 1.00 55.84 102 ASP A C 1
ATOM 816 O O . ASP A 1 102 ? 22.606 2.797 -11.512 1.00 55.84 102 ASP A O 1
ATOM 820 N N . ILE A 1 103 ? 20.435 2.241 -11.796 1.00 56.59 103 ILE A N 1
ATOM 821 C CA . ILE A 1 103 ? 19.874 3.285 -10.909 1.00 56.59 103 ILE A CA 1
ATOM 822 C C . ILE A 1 103 ? 18.597 2.790 -10.197 1.00 56.59 103 ILE A C 1
ATOM 824 O O . ILE A 1 103 ? 17.681 2.273 -10.836 1.00 56.59 103 ILE A O 1
ATOM 828 N N . SER A 1 104 ? 18.487 3.005 -8.886 1.00 59.88 104 SER A N 1
ATOM 829 C CA . SER A 1 104 ? 17.248 2.944 -8.099 1.00 59.88 104 SER A CA 1
ATOM 830 C C . SER A 1 104 ? 16.329 4.076 -8.523 1.00 59.88 104 SER A C 1
ATOM 832 O O . SER A 1 104 ? 16.714 5.242 -8.448 1.00 59.88 104 SER A O 1
ATOM 834 N N . ILE A 1 105 ? 15.106 3.761 -8.937 1.00 58.12 105 ILE A N 1
ATOM 835 C CA . ILE A 1 105 ? 14.198 4.789 -9.452 1.00 58.12 105 ILE A CA 1
ATOM 836 C C . ILE A 1 105 ? 13.025 5.081 -8.537 1.00 58.12 105 ILE A C 1
ATOM 838 O O . ILE A 1 105 ? 12.474 6.165 -8.645 1.00 58.12 105 ILE A O 1
ATOM 842 N N . TYR A 1 106 ? 12.648 4.191 -7.617 1.00 57.25 106 TYR A N 1
ATOM 843 C CA . TYR A 1 106 ? 11.425 4.406 -6.846 1.00 57.25 106 TYR A CA 1
ATOM 844 C C . TYR A 1 106 ? 11.400 3.708 -5.486 1.00 57.25 106 TYR A C 1
ATOM 846 O O . TYR A 1 106 ? 11.872 2.577 -5.405 1.00 57.25 106 TYR A O 1
ATOM 854 N N . GLN A 1 107 ? 10.820 4.347 -4.456 1.00 59.97 107 GLN A N 1
ATOM 855 C CA . GLN A 1 107 ? 10.745 3.798 -3.087 1.00 59.97 107 GLN A CA 1
ATOM 856 C C . GLN A 1 107 ? 9.401 3.943 -2.337 1.00 59.97 107 GLN A C 1
ATOM 858 O O . GLN A 1 107 ? 9.228 3.340 -1.274 1.00 59.97 107 GLN A O 1
ATOM 863 N N . GLU A 1 108 ? 8.432 4.710 -2.842 1.00 67.56 108 GLU A N 1
ATOM 864 C CA . GLU A 1 108 ? 7.252 5.112 -2.056 1.00 67.56 108 GLU A CA 1
ATOM 865 C C . GLU A 1 108 ? 5.960 4.387 -2.461 1.00 67.56 108 GLU A C 1
ATOM 867 O O . GLU A 1 108 ? 5.205 4.840 -3.314 1.00 67.56 108 GLU A O 1
ATOM 872 N N . SER A 1 109 ? 5.639 3.248 -1.842 1.00 73.12 109 SER A N 1
ATOM 873 C CA . SER A 1 109 ? 4.491 2.394 -2.240 1.00 73.12 109 SER A CA 1
ATOM 874 C C . SER A 1 109 ? 3.156 3.131 -2.502 1.00 73.12 109 SER A C 1
ATOM 876 O O . SER A 1 109 ? 2.389 2.731 -3.379 1.00 73.12 109 SER A O 1
ATOM 878 N N . ALA A 1 110 ? 2.894 4.235 -1.792 1.00 73.06 110 ALA A N 1
ATOM 879 C CA . ALA A 1 110 ? 1.691 5.047 -1.936 1.00 73.06 110 ALA A CA 1
ATOM 880 C C . ALA A 1 110 ? 1.551 5.742 -3.299 1.00 73.06 110 ALA A C 1
ATOM 882 O O . ALA A 1 110 ? 0.430 5.808 -3.801 1.00 73.06 110 ALA A O 1
ATOM 883 N N . GLU A 1 111 ? 2.627 6.268 -3.887 1.00 76.25 111 GLU A N 1
ATOM 884 C CA . GLU A 1 111 ? 2.548 6.884 -5.222 1.00 76.25 111 GLU A CA 1
ATOM 885 C C . GLU A 1 111 ? 2.583 5.808 -6.324 1.00 76.25 111 GLU A C 1
ATOM 887 O O . GLU A 1 111 ? 1.963 5.995 -7.368 1.00 76.25 111 GLU A O 1
ATOM 892 N N . MET A 1 112 ? 3.164 4.629 -6.050 1.00 80.44 112 MET A N 1
ATOM 893 C CA . MET A 1 112 ? 3.177 3.471 -6.952 1.00 80.44 112 MET A CA 1
ATOM 894 C C . MET A 1 112 ? 1.763 3.011 -7.271 1.00 80.44 112 MET A C 1
ATOM 896 O O . MET A 1 112 ? 1.450 2.758 -8.427 1.00 80.44 112 MET A O 1
ATOM 900 N N . LEU A 1 113 ? 0.877 2.996 -6.273 1.00 82.81 113 LEU A N 1
ATOM 901 C CA . LEU A 1 113 ? -0.544 2.697 -6.472 1.00 82.81 113 LEU A CA 1
ATOM 902 C C . LEU A 1 113 ? -1.244 3.643 -7.462 1.00 82.81 113 LEU A C 1
ATOM 904 O O . LEU A 1 113 ? -2.302 3.289 -7.975 1.00 82.81 113 LEU A O 1
ATOM 908 N N . ARG A 1 114 ? -0.682 4.831 -7.729 1.00 86.00 114 ARG A N 1
ATOM 909 C CA . ARG A 1 114 ? -1.273 5.839 -8.619 1.00 86.00 114 ARG A CA 1
ATOM 910 C C . ARG A 1 114 ? -0.726 5.807 -10.037 1.00 86.00 114 ARG A C 1
ATOM 912 O O . ARG A 1 114 ? -1.474 6.146 -10.942 1.00 86.00 114 ARG A O 1
ATOM 919 N N . TRP A 1 115 ? 0.545 5.460 -10.234 1.00 86.06 115 TRP A N 1
ATOM 920 C CA . TRP A 1 115 ? 1.153 5.456 -11.570 1.00 86.06 115 TRP A CA 1
ATOM 921 C C . TRP A 1 115 ? 1.359 4.047 -12.137 1.00 86.06 115 TRP A C 1
ATOM 923 O O . TRP A 1 115 ? 1.272 3.868 -13.346 1.00 86.06 115 TRP A O 1
ATOM 933 N N . LEU A 1 116 ? 1.594 3.033 -11.296 1.00 87.31 116 LEU A N 1
ATOM 934 C CA . LEU A 1 116 ? 1.884 1.670 -11.755 1.00 87.31 116 LEU A CA 1
ATOM 935 C C . LEU A 1 116 ? 0.741 1.021 -12.551 1.00 87.31 116 LEU A C 1
ATOM 937 O O . LEU A 1 116 ? 1.064 0.341 -13.524 1.00 87.31 116 LEU A O 1
ATOM 941 N N . PRO A 1 117 ? -0.551 1.209 -12.195 1.00 89.12 117 PRO A N 1
ATOM 942 C CA . PRO A 1 117 ? -1.648 0.618 -12.962 1.00 89.12 117 PRO A CA 1
ATOM 943 C C . PRO A 1 117 ? -1.649 1.036 -14.434 1.00 89.12 117 PRO A C 1
ATOM 945 O O . PRO A 1 117 ? -1.984 0.221 -15.284 1.00 89.12 117 PRO A O 1
ATOM 948 N N . ASP A 1 118 ? -1.212 2.265 -14.727 1.00 88.56 118 ASP A N 1
ATOM 949 C CA . ASP A 1 118 ? -1.215 2.816 -16.082 1.00 88.56 118 ASP A CA 1
ATOM 950 C C . ASP A 1 118 ? 0.143 2.720 -16.789 1.00 88.56 118 ASP A C 1
ATOM 952 O O . ASP A 1 118 ? 0.209 2.769 -18.019 1.00 88.56 118 ASP A O 1
ATOM 956 N N . ALA A 1 119 ? 1.233 2.582 -16.029 1.00 89.56 119 ALA A N 1
ATOM 957 C CA . ALA A 1 119 ? 2.603 2.710 -16.524 1.00 89.56 119 ALA A CA 1
ATOM 958 C C . ALA A 1 119 ? 2.930 1.805 -17.710 1.00 89.56 119 ALA A C 1
ATOM 960 O O . ALA A 1 119 ? 3.714 2.188 -18.570 1.00 89.56 119 ALA A O 1
ATOM 961 N N . PHE A 1 120 ? 2.338 0.612 -17.753 1.00 91.19 120 PHE A N 1
ATOM 962 C CA . PHE A 1 120 ? 2.639 -0.414 -18.746 1.00 91.19 120 PHE A CA 1
ATOM 963 C C . PHE A 1 120 ? 1.491 -0.662 -19.729 1.00 91.19 120 PHE A C 1
ATOM 965 O O . PHE A 1 120 ? 1.527 -1.664 -20.438 1.00 91.19 120 PHE A O 1
ATOM 972 N N . ASN A 1 121 ? 0.484 0.217 -19.803 1.00 90.94 121 ASN A N 1
ATOM 973 C CA . ASN A 1 121 ? -0.716 -0.023 -20.614 1.00 90.94 121 ASN A CA 1
ATOM 974 C C . ASN A 1 121 ? -0.412 -0.354 -22.087 1.00 90.94 121 ASN A C 1
ATOM 976 O O . ASN A 1 121 ? -1.051 -1.245 -22.636 1.00 90.94 121 ASN A O 1
ATOM 980 N N . SER A 1 122 ? 0.607 0.252 -22.711 1.00 91.00 122 SER A N 1
ATOM 981 C CA . SER A 1 122 ? 1.020 -0.088 -24.089 1.00 91.00 122 SER A CA 1
ATOM 982 C C . SER A 1 122 ? 1.571 -1.499 -24.282 1.00 91.00 122 SER A C 1
ATOM 984 O O . SER A 1 122 ? 1.680 -1.954 -25.421 1.00 91.00 122 SER A O 1
ATOM 986 N N . LEU A 1 123 ? 1.941 -2.187 -23.202 1.00 90.69 123 LEU A N 1
ATOM 987 C CA . LEU A 1 123 ? 2.495 -3.541 -23.230 1.00 90.69 123 LEU A CA 1
ATOM 988 C C . LEU A 1 123 ? 1.498 -4.607 -22.752 1.00 90.69 123 LEU A C 1
ATOM 990 O O . LEU A 1 123 ? 1.826 -5.793 -22.800 1.00 90.69 123 LEU A O 1
ATOM 994 N N . LEU A 1 124 ? 0.327 -4.203 -22.253 1.00 90.44 124 LEU A N 1
ATOM 995 C CA . LEU A 1 124 ? -0.652 -5.080 -21.611 1.00 90.44 124 LEU A CA 1
ATOM 996 C C . LEU A 1 124 ? -1.872 -5.321 -22.503 1.00 90.44 124 LEU A C 1
ATOM 998 O O . LEU A 1 124 ? -2.226 -4.485 -23.330 1.00 90.44 124 LEU A O 1
ATOM 1002 N N . ASP A 1 125 ? -2.552 -6.444 -22.288 1.00 91.50 125 ASP A N 1
ATOM 1003 C CA . ASP A 1 125 ? -3.832 -6.734 -22.935 1.00 91.50 125 ASP A CA 1
ATOM 1004 C C . ASP A 1 125 ? -4.952 -5.802 -22.419 1.00 91.50 125 ASP A C 1
ATOM 1006 O O . ASP A 1 125 ? -4.942 -5.342 -21.271 1.00 91.50 125 ASP A O 1
ATOM 1010 N N . ASP A 1 126 ? -5.949 -5.533 -23.270 1.00 88.75 126 ASP A N 1
ATOM 1011 C CA . ASP A 1 126 ? -7.043 -4.574 -23.025 1.00 88.75 126 ASP A CA 1
ATOM 1012 C C . ASP A 1 126 ? -7.870 -4.847 -21.753 1.00 88.75 126 ASP A C 1
ATOM 1014 O O . ASP A 1 126 ? -8.596 -3.972 -21.275 1.00 88.75 126 ASP A O 1
ATOM 1018 N N . ASP A 1 127 ? -7.892 -6.078 -21.247 1.00 87.88 127 ASP A N 1
ATOM 1019 C CA . ASP A 1 127 ? -8.606 -6.440 -20.022 1.00 87.88 127 ASP A CA 1
ATOM 1020 C C . ASP A 1 127 ? -7.852 -6.008 -18.759 1.00 87.88 127 ASP A C 1
ATOM 1022 O O . ASP A 1 127 ? -8.494 -5.571 -17.802 1.00 87.88 127 ASP A O 1
ATOM 1026 N N . ILE A 1 128 ? -6.517 -6.039 -18.783 1.00 85.62 128 ILE A N 1
ATOM 1027 C CA . ILE A 1 128 ? -5.663 -5.597 -17.672 1.00 85.62 128 ILE A CA 1
ATOM 1028 C C . ILE A 1 128 ? -5.630 -4.065 -17.596 1.00 85.62 128 ILE A C 1
ATOM 1030 O O . ILE A 1 128 ? -5.730 -3.505 -16.506 1.00 85.62 128 ILE A O 1
ATOM 1034 N N . GLN A 1 129 ? -5.605 -3.380 -18.744 1.00 88.00 129 GLN A N 1
ATOM 1035 C CA . GLN A 1 129 ? -5.616 -1.908 -18.822 1.00 88.00 129 GLN A CA 1
ATOM 1036 C C . GLN A 1 129 ? -6.871 -1.259 -18.200 1.00 88.00 129 GLN A C 1
ATOM 1038 O O . GLN A 1 129 ? -6.904 -0.060 -17.945 1.00 88.00 129 GLN A O 1
ATOM 1043 N N . LYS A 1 130 ? -7.943 -2.030 -17.970 1.00 86.75 130 LYS A N 1
ATOM 1044 C CA . LYS A 1 130 ? -9.205 -1.529 -17.391 1.00 86.75 130 LYS A CA 1
ATOM 1045 C C . LYS A 1 130 ? -9.180 -1.422 -15.867 1.00 86.75 130 LYS A C 1
ATOM 1047 O O . LYS A 1 130 ? -10.181 -1.003 -15.280 1.00 86.75 130 LYS A O 1
ATOM 1052 N N . VAL A 1 131 ? -8.095 -1.839 -15.216 1.00 87.31 131 VAL A N 1
ATOM 1053 C CA . VAL A 1 131 ? -7.953 -1.750 -13.761 1.00 87.31 131 VAL A CA 1
ATOM 1054 C C . VAL A 1 131 ? -7.743 -0.288 -13.358 1.00 87.31 131 VAL A C 1
ATOM 1056 O O . VAL A 1 131 ? -6.646 0.242 -13.457 1.00 87.31 131 VAL A O 1
ATOM 1059 N N . ASP A 1 132 ? -8.799 0.349 -12.848 1.00 90.62 132 ASP A N 1
ATOM 1060 C CA . ASP A 1 132 ? -8.750 1.711 -12.305 1.00 90.62 132 ASP A CA 1
ATOM 1061 C C . ASP A 1 132 ? -8.977 1.689 -10.787 1.00 90.62 132 ASP A C 1
ATOM 1063 O O . ASP A 1 132 ? -10.095 1.502 -10.298 1.00 90.62 132 ASP A O 1
ATOM 1067 N N . LEU A 1 133 ? -7.892 1.872 -10.032 1.00 93.75 133 LEU A N 1
ATOM 1068 C CA . LEU A 1 133 ? -7.898 1.901 -8.566 1.00 93.75 133 LEU A CA 1
ATOM 1069 C C . LEU A 1 133 ? -8.191 3.299 -7.995 1.00 93.75 133 LEU A C 1
ATOM 1071 O O . LEU A 1 133 ? -8.360 3.441 -6.780 1.00 93.75 133 LEU A O 1
ATOM 1075 N N . TYR A 1 134 ? -8.259 4.329 -8.844 1.00 94.62 134 TYR A N 1
ATOM 1076 C CA . TYR A 1 134 ? -8.503 5.718 -8.458 1.00 94.62 134 TYR A CA 1
ATOM 1077 C C . TYR A 1 134 ? -9.484 6.420 -9.430 1.00 94.62 134 TYR A C 1
ATOM 1079 O O . TYR A 1 134 ? -9.175 7.467 -10.029 1.00 94.62 134 TYR A O 1
ATOM 1087 N N . PRO A 1 135 ? -10.715 5.883 -9.563 1.00 94.06 135 PRO A N 1
ATOM 1088 C CA . PRO A 1 135 ? -11.637 6.317 -10.599 1.00 94.06 135 PRO A CA 1
ATOM 1089 C C . PRO A 1 135 ? -12.199 7.714 -10.320 1.00 94.06 135 PRO A C 1
ATOM 1091 O O . PRO A 1 135 ? -12.529 8.015 -9.165 1.00 94.06 135 PRO A O 1
ATOM 1094 N N . PRO A 1 136 ? -12.388 8.567 -11.352 1.00 95.00 136 PRO A N 1
ATOM 1095 C CA . PRO A 1 136 ? -12.800 9.966 -11.196 1.00 95.00 136 PRO A CA 1
ATOM 1096 C C . PRO A 1 136 ? -13.966 10.218 -10.223 1.00 95.00 136 PRO A C 1
ATOM 1098 O O . PRO A 1 136 ? -13.841 11.127 -9.401 1.00 95.00 136 PRO A O 1
ATOM 1101 N N . PRO A 1 137 ? -15.060 9.424 -10.224 1.00 95.94 137 PRO A N 1
ATOM 1102 C CA . PRO A 1 137 ? -16.190 9.647 -9.317 1.00 95.94 137 PRO A CA 1
ATOM 1103 C C . PRO A 1 137 ? -15.880 9.414 -7.831 1.00 95.94 137 PRO A C 1
ATOM 1105 O O . PRO A 1 137 ? -16.630 9.882 -6.977 1.00 95.94 137 PRO A O 1
ATOM 1108 N N . LEU A 1 138 ? -14.816 8.671 -7.508 1.00 96.25 138 LEU A N 1
ATOM 1109 C CA . LEU A 1 138 ? -14.463 8.295 -6.135 1.00 96.25 138 LEU A CA 1
ATOM 1110 C C . LEU A 1 138 ? -13.253 9.058 -5.590 1.00 96.25 138 LEU A C 1
ATOM 1112 O O . LEU A 1 138 ? -13.028 9.023 -4.382 1.00 96.25 138 LEU A O 1
ATOM 1116 N N . ARG A 1 139 ? -12.515 9.786 -6.438 1.00 95.62 139 ARG A N 1
ATOM 1117 C CA . ARG A 1 139 ? -11.254 10.462 -6.081 1.00 95.62 139 ARG A CA 1
ATOM 1118 C C . ARG A 1 139 ? -11.346 11.299 -4.816 1.00 95.62 139 ARG A C 1
ATOM 1120 O O . ARG A 1 139 ? -10.565 11.093 -3.899 1.00 95.62 139 ARG A O 1
ATOM 1127 N N . GLN A 1 140 ? -12.359 12.161 -4.726 1.00 97.56 140 GLN A N 1
ATOM 1128 C CA . GLN A 1 140 ? -12.549 13.026 -3.561 1.00 97.56 140 GLN A CA 1
ATOM 1129 C C . GLN A 1 140 ? -12.688 12.223 -2.259 1.00 97.56 140 GLN A C 1
ATOM 1131 O O . GLN A 1 140 ? -12.074 12.572 -1.257 1.00 97.56 140 GLN A O 1
ATOM 1136 N N . LYS A 1 141 ? -13.461 11.130 -2.278 1.00 97.25 141 LYS A N 1
ATOM 1137 C CA . LYS A 1 141 ? -13.623 10.259 -1.105 1.00 97.25 141 LYS A CA 1
ATOM 1138 C C . LYS A 1 141 ? -12.335 9.502 -0.792 1.00 97.25 141 LYS A C 1
ATOM 1140 O O . LYS A 1 141 ? -11.984 9.359 0.373 1.00 97.25 141 LYS A O 1
ATOM 1145 N N . ILE A 1 142 ? -11.631 9.027 -1.820 1.00 97.12 142 ILE A N 1
ATOM 1146 C CA . ILE A 1 142 ? -10.345 8.341 -1.660 1.00 97.12 142 ILE A CA 1
ATOM 1147 C C . ILE A 1 142 ? -9.330 9.270 -0.989 1.00 97.12 142 ILE A C 1
ATOM 1149 O O . ILE A 1 142 ? -8.711 8.885 0.002 1.00 97.12 142 ILE A O 1
ATOM 1153 N N . ASP A 1 143 ? -9.209 10.505 -1.463 1.00 95.69 143 ASP A N 1
ATOM 1154 C CA . ASP A 1 143 ? -8.251 11.472 -0.925 1.00 95.69 143 ASP A CA 1
ATOM 1155 C C . ASP A 1 143 ? -8.644 11.971 0.475 1.00 95.69 143 ASP A C 1
ATOM 1157 O O . ASP A 1 143 ? -7.774 12.286 1.282 1.00 95.69 143 ASP A O 1
ATOM 1161 N N . GLU A 1 144 ? -9.939 11.988 0.808 1.00 97.31 144 GLU A N 1
ATOM 1162 C CA . GLU A 1 144 ? -10.411 12.259 2.172 1.00 97.31 144 GLU A CA 1
ATOM 1163 C C . GLU A 1 144 ? -10.068 11.111 3.137 1.00 97.31 144 GLU A C 1
ATOM 1165 O O . GLU A 1 144 ? -9.720 11.345 4.297 1.00 97.31 144 GLU A O 1
ATOM 1170 N N . ILE A 1 145 ? -10.172 9.859 2.676 1.00 97.56 145 ILE A N 1
ATOM 1171 C CA . ILE A 1 145 ? -9.982 8.669 3.515 1.00 97.56 145 ILE A CA 1
ATOM 1172 C C . ILE A 1 145 ? -8.505 8.339 3.729 1.00 97.56 145 ILE A C 1
ATOM 1174 O O . ILE A 1 145 ? -8.091 7.994 4.840 1.00 97.56 145 ILE A O 1
ATOM 1178 N N . THR A 1 146 ? -7.703 8.473 2.677 1.00 95.12 146 THR A N 1
ATOM 1179 C CA . THR A 1 146 ? -6.306 8.023 2.637 1.00 95.12 146 THR A CA 1
ATOM 1180 C C . THR A 1 146 ? -5.444 8.547 3.796 1.00 95.12 146 THR A C 1
ATOM 1182 O O . THR A 1 146 ? -4.769 7.729 4.425 1.00 95.12 146 THR A O 1
ATOM 1185 N N . PRO A 1 147 ? -5.463 9.848 4.163 1.00 94.56 147 PRO A N 1
ATOM 1186 C CA . PRO A 1 147 ? -4.574 10.374 5.200 1.00 94.56 147 PRO A CA 1
ATOM 1187 C C . PRO A 1 147 ? -4.810 9.744 6.575 1.00 94.56 147 PRO A C 1
ATOM 1189 O O . PRO A 1 147 ? -3.863 9.380 7.280 1.00 94.56 147 PRO A O 1
ATOM 1192 N N . TRP A 1 148 ? -6.076 9.591 6.968 1.00 95.94 148 TRP A N 1
ATOM 1193 C CA . TRP A 1 148 ? -6.407 9.048 8.280 1.00 95.94 148 TRP A CA 1
ATOM 1194 C C . TRP A 1 148 ? -6.319 7.520 8.302 1.00 95.94 148 TRP A C 1
ATOM 1196 O O . TRP A 1 148 ? -5.902 6.971 9.320 1.00 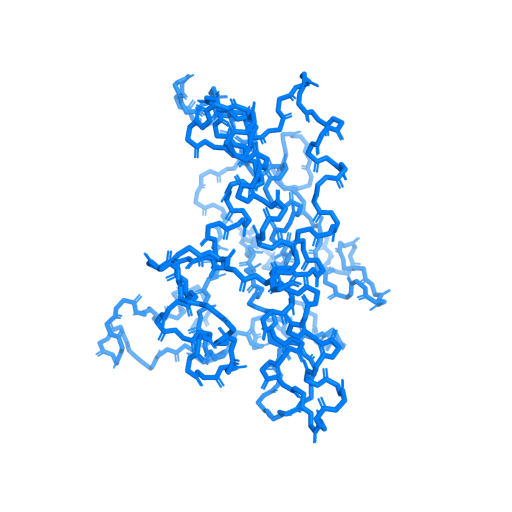95.94 148 TRP A O 1
ATOM 1206 N N . LEU A 1 149 ? -6.602 6.836 7.187 1.00 95.56 149 LEU A N 1
ATOM 1207 C CA . LEU A 1 149 ? -6.339 5.402 7.031 1.00 95.56 149 LEU A CA 1
ATOM 1208 C C . LEU A 1 149 ? -4.836 5.113 7.190 1.00 95.56 149 LEU A C 1
ATOM 1210 O O . LEU A 1 149 ? -4.446 4.292 8.020 1.00 95.56 149 LEU A O 1
ATOM 1214 N N . GLN A 1 150 ? -3.976 5.882 6.517 1.00 90.06 150 GLN A N 1
ATOM 1215 C CA . GLN A 1 150 ? -2.525 5.733 6.635 1.00 90.06 150 GLN A CA 1
ATOM 1216 C C . GLN A 1 150 ? -2.027 6.021 8.060 1.00 90.06 150 GLN A C 1
ATOM 1218 O O . GLN A 1 150 ? -1.222 5.266 8.614 1.00 90.06 150 GLN A O 1
ATOM 1223 N N . SER A 1 151 ? -2.478 7.125 8.663 1.00 90.44 151 SER A N 1
ATOM 1224 C CA . SER A 1 151 ? -1.975 7.576 9.965 1.00 90.44 151 SER A CA 1
ATOM 1225 C C . SER A 1 151 ? -2.479 6.720 11.126 1.00 90.44 151 SER A C 1
ATOM 1227 O O . SER A 1 151 ? -1.703 6.433 12.046 1.00 90.44 151 SER A O 1
ATOM 1229 N N . HIS A 1 152 ? -3.753 6.326 11.106 1.00 94.19 152 HIS A N 1
ATOM 1230 C CA . HIS A 1 152 ? -4.399 5.646 12.229 1.00 94.19 152 HIS A CA 1
ATOM 1231 C C . HIS A 1 152 ? -4.510 4.137 12.051 1.00 94.19 152 HIS A C 1
ATOM 1233 O O . HIS A 1 152 ? -4.568 3.454 13.062 1.00 94.19 152 HIS A O 1
ATOM 1239 N N . ILE A 1 153 ? -4.476 3.598 10.829 1.00 95.06 153 ILE A N 1
ATOM 1240 C CA . ILE A 1 153 ? -4.528 2.146 10.600 1.00 95.06 153 ILE A CA 1
ATOM 1241 C C . ILE A 1 153 ? -3.141 1.633 10.218 1.00 95.06 153 ILE A C 1
ATOM 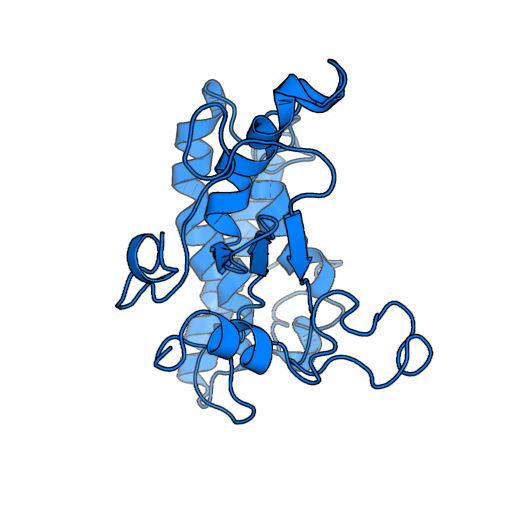1243 O O . ILE A 1 153 ? -2.487 0.992 11.041 1.00 95.06 153 ILE A O 1
ATOM 1247 N N . ASN A 1 154 ? -2.634 1.983 9.029 1.00 89.00 154 ASN A N 1
ATOM 1248 C CA . ASN A 1 154 ? -1.371 1.420 8.531 1.00 89.00 154 ASN A CA 1
ATOM 1249 C C . ASN A 1 154 ? -0.182 1.734 9.438 1.00 89.00 154 ASN A C 1
ATOM 1251 O O . ASN A 1 154 ? 0.601 0.849 9.767 1.00 89.00 154 ASN A O 1
ATOM 1255 N N . SER A 1 155 ? -0.065 2.988 9.878 1.00 87.38 155 SER A N 1
ATOM 1256 C CA . SER A 1 155 ? 0.969 3.407 10.828 1.00 87.38 155 SER A CA 1
ATOM 1257 C C . SER A 1 155 ? 0.529 3.222 12.281 1.00 87.38 155 SER A C 1
ATOM 1259 O O . SER A 1 155 ? 1.377 3.162 13.169 1.00 87.38 155 SER A O 1
ATOM 1261 N N . GLY A 1 156 ? -0.780 3.140 12.543 1.00 91.19 156 GLY A N 1
ATOM 1262 C CA . GLY A 1 156 ? -1.338 3.059 13.896 1.00 91.19 156 GLY A CA 1
ATOM 1263 C C . GLY A 1 156 ? -0.922 1.800 14.644 1.00 91.19 156 GLY A C 1
ATOM 1264 O O . GLY A 1 156 ? -0.522 1.885 15.804 1.00 91.19 156 GLY A O 1
ATOM 1265 N N . VAL A 1 157 ? -0.901 0.654 13.955 1.00 91.88 157 VAL A N 1
ATOM 1266 C CA . VAL A 1 157 ? -0.430 -0.614 14.537 1.00 91.88 157 VAL A CA 1
ATOM 1267 C C . VAL A 1 157 ? 1.019 -0.513 15.032 1.00 91.88 157 VAL A C 1
ATOM 1269 O O . VAL A 1 157 ? 1.328 -0.976 16.125 1.00 91.88 157 VAL A O 1
ATOM 1272 N N . TYR A 1 158 ? 1.895 0.179 14.295 1.00 87.56 158 TYR A N 1
ATOM 1273 C CA . TYR A 1 158 ? 3.288 0.405 14.696 1.00 87.56 158 TYR A CA 1
ATOM 1274 C C . TYR A 1 158 ? 3.418 1.447 15.812 1.00 87.56 158 TYR A C 1
ATOM 1276 O O . TYR A 1 158 ? 4.252 1.279 16.700 1.00 87.56 158 TYR A O 1
ATOM 1284 N N . LYS A 1 159 ? 2.593 2.507 15.797 1.00 89.81 159 LYS A N 1
ATOM 1285 C CA . LYS A 1 159 ? 2.545 3.505 16.882 1.00 89.81 159 LYS A CA 1
ATOM 1286 C C . LYS A 1 159 ? 2.204 2.842 18.218 1.00 89.81 159 LYS A C 1
ATOM 1288 O O . LYS A 1 159 ? 2.853 3.144 19.213 1.00 89.81 159 LYS A O 1
ATOM 1293 N N . ALA A 1 160 ? 1.248 1.912 18.225 1.00 92.75 160 ALA A N 1
ATOM 1294 C CA . ALA A 1 160 ? 0.929 1.106 19.401 1.00 92.75 160 ALA A CA 1
ATOM 1295 C C . ALA A 1 160 ? 2.060 0.115 19.736 1.00 92.75 160 ALA A C 1
ATOM 1297 O O . ALA A 1 160 ? 2.558 0.097 20.859 1.00 92.75 160 ALA A O 1
ATOM 1298 N N . GLY A 1 161 ? 2.517 -0.667 18.753 1.00 91.81 161 GLY A N 1
ATOM 1299 C CA . GLY A 1 161 ? 3.477 -1.752 18.968 1.00 91.81 161 GLY A CA 1
ATOM 1300 C C . GLY A 1 161 ? 4.872 -1.321 19.420 1.00 91.81 161 GLY A C 1
ATOM 1301 O O . GLY A 1 161 ? 5.530 -2.056 20.155 1.00 91.81 161 GLY A O 1
ATOM 1302 N N . PHE A 1 162 ? 5.321 -0.132 19.013 1.00 90.88 162 PHE A N 1
ATOM 1303 C CA . PHE A 1 162 ? 6.630 0.415 19.383 1.00 90.88 162 PHE A CA 1
ATOM 1304 C C . PHE A 1 162 ? 6.578 1.450 20.509 1.00 90.88 162 PHE A C 1
ATOM 1306 O O . PHE A 1 162 ? 7.614 2.024 20.863 1.00 90.88 162 PHE A O 1
ATOM 1313 N N . ALA A 1 163 ? 5.402 1.695 21.089 1.00 92.50 163 ALA A N 1
ATOM 1314 C CA . ALA A 1 163 ? 5.276 2.587 22.228 1.00 92.50 163 ALA A CA 1
ATOM 1315 C C . ALA A 1 163 ? 6.129 2.098 23.410 1.00 92.50 163 ALA A C 1
ATOM 1317 O O . ALA A 1 163 ? 6.103 0.928 23.791 1.00 92.50 163 ALA A O 1
ATOM 1318 N N . ARG A 1 164 ? 6.888 3.023 24.011 1.00 92.44 164 ARG A N 1
ATOM 1319 C CA . ARG A 1 164 ? 7.758 2.746 25.171 1.00 92.44 164 ARG A CA 1
ATOM 1320 C C . ARG A 1 164 ? 7.115 3.110 26.511 1.00 92.44 164 ARG A C 1
ATOM 1322 O O . ARG A 1 164 ? 7.685 2.818 27.557 1.00 92.44 164 ARG A O 1
ATOM 1329 N N . THR A 1 165 ? 5.952 3.758 26.486 1.00 95.81 165 THR A N 1
ATOM 1330 C CA . THR A 1 165 ? 5.187 4.157 27.673 1.00 95.81 165 THR A CA 1
ATOM 1331 C C . THR A 1 165 ? 3.716 3.804 27.489 1.00 95.81 165 THR A C 1
ATOM 1333 O O . THR A 1 165 ? 3.231 3.731 26.360 1.00 95.81 165 THR A O 1
ATOM 1336 N N . GLN A 1 166 ? 3.005 3.620 28.604 1.00 94.81 166 GLN A N 1
ATOM 1337 C CA . GLN A 1 166 ? 1.569 3.333 28.597 1.00 94.81 166 GLN A CA 1
ATOM 1338 C C . GLN A 1 166 ? 0.771 4.443 27.898 1.00 94.81 166 GLN A C 1
ATOM 1340 O O . GLN A 1 166 ? -0.061 4.158 27.049 1.00 94.81 166 GLN A O 1
ATOM 1345 N N . GLU A 1 167 ? 1.088 5.707 28.186 1.00 95.19 167 GLU A N 1
ATOM 1346 C CA . GLU A 1 167 ? 0.439 6.866 27.563 1.00 95.19 167 GLU A CA 1
ATOM 1347 C C . GLU A 1 167 ? 0.643 6.894 26.039 1.00 95.19 167 GLU A C 1
ATOM 1349 O O . GLU A 1 167 ? -0.306 7.102 25.288 1.00 95.19 167 GLU A O 1
ATOM 1354 N N . SER A 1 168 ? 1.865 6.627 25.554 1.00 92.38 168 SER A N 1
ATOM 1355 C CA . SER A 1 168 ? 2.132 6.553 24.108 1.00 92.38 168 SER A CA 1
ATOM 1356 C C . SER A 1 168 ? 1.439 5.360 23.450 1.00 92.38 168 SER A C 1
ATOM 1358 O O . SER A 1 168 ? 1.015 5.457 22.300 1.00 92.38 168 SER A O 1
ATOM 1360 N N . TYR A 1 169 ? 1.310 4.245 24.172 1.00 94.94 169 TYR A N 1
ATOM 1361 C CA . TYR A 1 169 ? 0.574 3.076 23.704 1.00 94.94 169 TYR A CA 1
ATOM 1362 C C . TYR A 1 169 ? -0.918 3.398 23.566 1.00 94.94 169 TYR A C 1
ATOM 1364 O O . TYR A 1 169 ? -1.484 3.180 22.498 1.00 94.94 169 TYR A O 1
ATOM 1372 N N . GLU A 1 170 ? -1.534 3.988 24.592 1.00 92.75 170 GLU A N 1
ATOM 1373 C CA . GLU A 1 170 ? -2.944 4.402 24.587 1.00 92.75 170 GLU A CA 1
ATOM 1374 C C . GLU A 1 170 ? -3.231 5.428 23.485 1.00 92.75 170 GLU A C 1
ATOM 1376 O O . GLU A 1 170 ? -4.190 5.275 22.725 1.00 92.75 170 GLU A O 1
ATOM 1381 N N . ALA A 1 171 ? -2.338 6.408 23.312 1.00 91.81 171 ALA A N 1
ATOM 1382 C CA . ALA A 1 171 ? -2.406 7.387 22.229 1.00 91.81 171 ALA A CA 1
ATOM 1383 C C . ALA A 1 171 ? -2.259 6.767 20.824 1.00 91.81 171 ALA A C 1
ATOM 1385 O O . ALA A 1 171 ? -2.660 7.386 19.839 1.00 91.81 171 ALA A O 1
ATOM 1386 N N . GLY A 1 172 ? -1.688 5.563 20.709 1.00 91.25 172 GLY A N 1
ATOM 1387 C CA . GLY A 1 172 ? -1.585 4.812 19.457 1.00 91.25 172 GLY A CA 1
ATOM 1388 C C . GLY A 1 172 ? -2.771 3.875 19.212 1.00 91.25 172 GLY A C 1
ATOM 1389 O O . GLY A 1 172 ? -3.359 3.893 18.130 1.00 91.25 172 GLY A O 1
ATOM 1390 N N . VAL A 1 173 ? -3.132 3.066 20.211 1.00 94.62 173 VAL A N 1
ATOM 1391 C CA . VAL A 1 173 ? -4.123 1.988 20.075 1.00 94.62 173 VAL A CA 1
ATOM 1392 C C . VAL A 1 173 ? -5.561 2.511 20.037 1.00 94.62 173 VAL A C 1
ATOM 1394 O O . VAL A 1 173 ? -6.370 1.990 19.274 1.00 94.62 173 VAL A O 1
ATOM 1397 N N . VAL A 1 174 ? -5.896 3.571 20.783 1.00 93.62 174 VAL A N 1
ATOM 1398 C CA . VAL A 1 174 ? -7.273 4.100 20.806 1.00 93.62 174 VAL A CA 1
ATOM 1399 C C . VAL A 1 174 ? -7.674 4.696 19.445 1.00 93.62 174 VAL A C 1
ATOM 1401 O O . VAL A 1 174 ? -8.712 4.294 18.903 1.00 93.62 174 VAL A O 1
ATOM 1404 N N . PRO A 1 175 ? -6.866 5.575 18.809 1.00 94.94 175 PRO A N 1
ATOM 1405 C CA . PRO A 1 175 ? -7.173 6.063 17.464 1.00 94.94 175 PRO A CA 1
ATOM 1406 C C . PRO A 1 175 ? -7.213 4.960 16.403 1.00 94.94 175 PRO A C 1
ATOM 1408 O O . PRO A 1 175 ? -7.999 5.066 15.464 1.00 94.94 175 PRO A O 1
ATOM 1411 N N . LEU A 1 176 ? -6.403 3.904 16.552 1.00 95.69 176 LEU A N 1
ATOM 1412 C CA . LEU A 1 176 ? -6.428 2.745 15.657 1.00 95.69 176 LEU A CA 1
ATOM 1413 C C . LEU A 1 176 ? -7.803 2.076 15.654 1.00 95.69 176 LEU A C 1
ATOM 1415 O O . LEU A 1 176 ? -8.414 1.956 14.595 1.00 95.69 176 LEU A O 1
ATOM 1419 N N . PHE A 1 177 ? -8.324 1.700 16.822 1.00 95.06 177 PHE A N 1
ATOM 1420 C CA . PHE A 1 177 ? -9.639 1.055 16.900 1.00 95.06 177 PHE A CA 1
ATOM 1421 C C . PHE A 1 177 ? -10.780 2.006 16.523 1.00 95.06 177 PHE A C 1
ATOM 1423 O O . PHE A 1 177 ? -11.719 1.600 15.845 1.00 95.06 177 PHE A O 1
ATOM 1430 N N . THR A 1 178 ? -10.659 3.299 16.839 1.00 94.81 178 THR A N 1
ATOM 1431 C CA . THR A 1 178 ? -11.613 4.315 16.356 1.00 94.81 178 THR A CA 1
ATOM 1432 C C . THR A 1 178 ? -11.672 4.349 14.824 1.00 94.81 178 THR A C 1
ATOM 1434 O O . THR A 1 178 ? -12.750 4.425 14.232 1.00 94.81 178 THR A O 1
ATOM 1437 N N . ALA A 1 179 ? -10.513 4.281 14.166 1.00 96.31 179 ALA A N 1
ATOM 1438 C CA . ALA A 1 179 ? -10.419 4.287 12.713 1.00 96.31 179 ALA A CA 1
ATOM 1439 C C . ALA A 1 179 ? -10.905 2.971 12.085 1.00 96.31 179 ALA A C 1
ATOM 1441 O O . ALA A 1 179 ? -11.555 3.020 11.040 1.00 96.31 179 ALA A O 1
ATOM 1442 N N . LEU A 1 180 ? -10.650 1.821 12.721 1.00 96.19 180 LEU A N 1
ATOM 1443 C CA . LEU A 1 180 ? -11.171 0.521 12.280 1.00 96.19 180 LEU A CA 1
ATOM 1444 C C . LEU A 1 180 ? -12.705 0.507 12.296 1.00 96.19 180 LEU A C 1
ATOM 1446 O O . LEU A 1 180 ? -13.310 0.212 11.267 1.00 96.19 180 LEU A O 1
ATOM 1450 N N . ASN A 1 181 ? -13.333 0.968 13.383 1.00 94.69 181 ASN A N 1
ATOM 1451 C CA . ASN A 1 181 ? -14.797 1.076 13.472 1.00 94.69 181 ASN A CA 1
ATOM 1452 C C . ASN A 1 181 ? -15.358 2.025 12.405 1.00 94.69 181 ASN A C 1
ATOM 1454 O O . ASN A 1 181 ? -16.417 1.786 11.822 1.00 94.69 181 ASN A O 1
ATOM 1458 N N . LYS A 1 182 ? -14.644 3.125 12.128 1.00 96.38 182 LYS A N 1
ATOM 1459 C CA . LYS A 1 182 ? -15.024 4.066 11.069 1.00 96.38 182 LYS A CA 1
ATOM 1460 C C . LYS A 1 182 ? -14.981 3.404 9.688 1.00 96.38 182 LYS A C 1
ATOM 1462 O O . LYS A 1 182 ? -15.895 3.628 8.900 1.00 96.38 182 LYS A O 1
ATOM 1467 N N . ILE A 1 183 ? -13.951 2.610 9.389 1.00 96.56 183 ILE A N 1
ATOM 1468 C CA . ILE A 1 183 ? -13.852 1.857 8.128 1.00 96.56 183 ILE A CA 1
ATOM 1469 C C . ILE A 1 183 ? -14.962 0.816 8.018 1.00 96.56 183 ILE A C 1
ATOM 1471 O O . ILE A 1 183 ? -15.617 0.756 6.982 1.00 96.56 183 ILE A O 1
ATOM 1475 N N . GLU A 1 184 ? -15.213 0.045 9.075 1.00 95.06 184 GLU A N 1
ATOM 1476 C CA . GLU A 1 184 ? -16.286 -0.952 9.101 1.00 95.06 184 GLU A CA 1
ATOM 1477 C C . GLU A 1 184 ? -17.647 -0.308 8.806 1.00 95.06 184 GLU A C 1
ATOM 1479 O O . GLU A 1 184 ? -18.383 -0.755 7.921 1.00 95.06 184 GLU A O 1
ATOM 1484 N N . LYS A 1 185 ? -17.936 0.823 9.461 1.00 96.12 185 LYS A N 1
ATOM 1485 C CA . LYS A 1 185 ? -19.140 1.612 9.199 1.00 96.12 185 LYS A CA 1
ATOM 1486 C C . LYS A 1 185 ? -19.211 2.099 7.749 1.00 96.12 185 LYS A C 1
ATOM 1488 O O . LYS A 1 185 ? -20.266 1.981 7.135 1.00 96.12 185 LYS A O 1
ATOM 1493 N N . LEU A 1 186 ? -18.112 2.609 7.188 1.00 96.50 186 LEU A N 1
ATOM 1494 C CA . LEU A 1 186 ? -18.068 3.057 5.791 1.00 96.50 186 LEU A CA 1
ATOM 1495 C C . LEU A 1 186 ? -18.330 1.912 4.804 1.00 96.50 186 LEU A C 1
ATOM 1497 O O . LEU A 1 186 ? -19.078 2.104 3.848 1.00 96.50 186 LEU A O 1
ATOM 1501 N N . ILE A 1 187 ? -17.756 0.727 5.034 1.00 96.75 187 ILE A N 1
ATOM 1502 C CA . ILE A 1 187 ? -17.999 -0.459 4.197 1.00 96.75 187 ILE A CA 1
ATOM 1503 C C . ILE A 1 187 ? -19.490 -0.816 4.226 1.00 96.75 187 ILE A C 1
ATOM 1505 O O . ILE A 1 187 ? -20.101 -1.002 3.170 1.00 96.75 187 ILE A O 1
ATOM 1509 N N . ALA A 1 188 ? -20.090 -0.856 5.419 1.00 95.88 188 ALA A N 1
ATOM 1510 C CA . ALA A 1 188 ? -21.508 -1.160 5.590 1.00 95.88 188 ALA A CA 1
ATOM 1511 C C . ALA A 1 188 ? -22.417 -0.106 4.928 1.00 95.88 188 ALA A C 1
ATOM 1513 O O . ALA A 1 188 ? -23.329 -0.462 4.181 1.00 95.88 188 ALA A O 1
ATOM 1514 N N . GLU A 1 189 ? -22.153 1.187 5.144 1.00 97.00 189 GLU A N 1
ATOM 1515 C CA . GLU A 1 189 ? -22.928 2.298 4.570 1.00 97.00 189 GLU A CA 1
ATOM 1516 C C . GLU A 1 189 ? -22.848 2.351 3.039 1.00 97.00 189 GLU A C 1
ATOM 1518 O O . GLU A 1 189 ? -23.826 2.712 2.384 1.00 97.00 189 GLU A O 1
ATOM 1523 N N . ASN A 1 190 ? -21.709 1.965 2.454 1.00 96.00 190 ASN A N 1
ATOM 1524 C CA . ASN A 1 190 ? -21.542 1.895 1.001 1.00 96.00 190 ASN A CA 1
ATOM 1525 C C . ASN A 1 190 ? -22.020 0.559 0.393 1.00 96.00 190 ASN A C 1
ATOM 1527 O O . ASN A 1 190 ? -21.941 0.385 -0.824 1.00 96.00 190 ASN A O 1
ATOM 1531 N N . GLY A 1 191 ? -22.538 -0.370 1.206 1.00 94.94 191 GLY A N 1
ATOM 1532 C CA . GLY A 1 191 ? -23.115 -1.640 0.758 1.00 94.94 191 GLY A CA 1
ATOM 1533 C C . GLY A 1 191 ? -22.110 -2.754 0.445 1.00 94.94 191 GLY A C 1
ATOM 1534 O O . GLY A 1 191 ? -22.534 -3.784 -0.072 1.00 94.94 191 GLY A O 1
ATOM 1535 N N . GLY A 1 192 ? -20.823 -2.567 0.767 1.00 92.00 192 GLY A N 1
ATOM 1536 C CA . GLY A 1 192 ? -19.747 -3.548 0.587 1.00 92.00 192 GLY A CA 1
ATOM 1537 C C . GLY A 1 192 ? -19.596 -4.130 -0.835 1.00 92.00 192 GLY A C 1
ATOM 1538 O O . GLY A 1 192 ? -20.333 -3.775 -1.758 1.00 92.00 192 GLY A O 1
ATOM 1539 N N . PRO A 1 193 ? -18.624 -5.034 -1.056 1.00 94.38 193 PRO A N 1
ATOM 1540 C CA . PRO A 1 193 ? -17.645 -5.549 -0.092 1.00 94.38 193 PRO A CA 1
ATOM 1541 C C . PRO A 1 193 ? -16.402 -4.656 0.092 1.00 94.38 193 PRO A C 1
ATOM 1543 O O . PRO A 1 193 ? -15.590 -4.938 0.967 1.00 94.38 193 PRO A O 1
ATOM 1546 N N . TYR A 1 194 ? -16.240 -3.602 -0.711 1.00 97.06 194 TYR A N 1
ATOM 1547 C CA . TYR A 1 194 ? -15.114 -2.666 -0.639 1.00 97.06 194 TYR A CA 1
ATOM 1548 C C . TYR A 1 194 ? -15.472 -1.412 0.166 1.00 97.06 194 TYR A C 1
ATOM 1550 O O . TYR A 1 194 ? -16.650 -1.112 0.386 1.00 97.06 194 TYR A O 1
ATOM 1558 N N . VAL A 1 195 ? -14.458 -0.636 0.561 1.00 97.38 195 VAL A N 1
ATOM 1559 C CA . VAL A 1 195 ? -14.611 0.579 1.387 1.00 97.38 195 VAL A CA 1
ATOM 1560 C C . VAL A 1 195 ? -15.613 1.563 0.782 1.00 97.38 195 VAL A C 1
ATOM 1562 O O . VAL A 1 195 ? -16.396 2.171 1.511 1.00 97.38 195 VAL A O 1
ATOM 1565 N N . LEU A 1 196 ? -15.625 1.695 -0.547 1.00 97.06 196 LEU A N 1
ATOM 1566 C CA . LEU A 1 196 ? -16.517 2.594 -1.288 1.00 97.06 196 LEU A CA 1
ATOM 1567 C C . LEU A 1 196 ? -17.595 1.848 -2.098 1.00 97.06 196 LEU A C 1
ATOM 1569 O O . LEU A 1 196 ? -18.122 2.383 -3.076 1.00 97.06 196 LEU A O 1
ATOM 1573 N N . GLY A 1 197 ? -17.951 0.629 -1.679 1.00 95.06 197 GLY A N 1
ATOM 1574 C CA . GLY A 1 197 ? -19.061 -0.154 -2.226 1.00 95.06 197 GLY A CA 1
ATOM 1575 C C . GLY A 1 197 ? -18.597 -1.309 -3.108 1.00 95.06 197 GLY A C 1
ATOM 1576 O O . GLY A 1 197 ? -17.847 -2.174 -2.669 1.00 95.06 197 GLY A O 1
ATOM 1577 N N . LYS A 1 198 ? -19.055 -1.356 -4.362 1.00 93.56 198 LYS A N 1
ATOM 1578 C CA . LYS A 1 198 ? -18.849 -2.519 -5.251 1.00 93.56 198 LYS A CA 1
ATOM 1579 C C . LYS A 1 198 ? -17.534 -2.528 -6.039 1.00 93.56 198 LYS A C 1
ATOM 1581 O O . LYS A 1 198 ? -17.234 -3.524 -6.689 1.00 93.56 198 LYS A O 1
ATOM 1586 N N . HIS A 1 199 ? -16.790 -1.425 -6.036 1.00 91.88 199 HIS A N 1
ATOM 1587 C CA . HIS A 1 199 ? -15.565 -1.273 -6.821 1.00 91.88 199 HIS A CA 1
ATOM 1588 C C . HIS A 1 199 ? -14.341 -1.306 -5.913 1.00 91.88 199 HIS A C 1
ATOM 1590 O O . HIS A 1 199 ? -14.292 -0.556 -4.940 1.00 91.88 199 HIS A O 1
ATOM 1596 N N . LEU A 1 200 ? -13.364 -2.144 -6.266 1.00 95.19 200 LEU A N 1
ATOM 1597 C CA . LEU A 1 200 ? -12.045 -2.140 -5.647 1.00 95.19 200 LEU A CA 1
ATOM 1598 C C . LEU A 1 200 ? -11.347 -0.810 -5.953 1.00 95.19 200 LEU A C 1
ATOM 1600 O O . LEU A 1 200 ? -11.324 -0.371 -7.101 1.00 95.19 200 LEU A O 1
ATOM 1604 N N . THR A 1 201 ? -10.759 -0.197 -4.934 1.00 96.19 201 THR A N 1
ATOM 1605 C CA .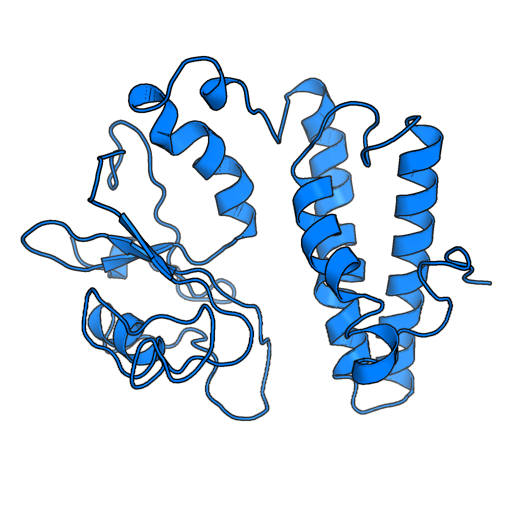 THR A 1 201 ? -9.971 1.034 -5.042 1.00 96.19 201 THR A CA 1
ATOM 1606 C C . THR A 1 201 ? -8.632 0.871 -4.332 1.00 96.19 201 THR A C 1
ATOM 1608 O O . THR A 1 201 ? -8.380 -0.113 -3.632 1.00 96.19 201 THR A O 1
ATOM 1611 N N . GLU A 1 202 ? -7.757 1.865 -4.448 1.00 95.25 202 GLU A N 1
ATOM 1612 C CA . GLU A 1 202 ? -6.500 1.858 -3.701 1.00 95.25 202 GLU A CA 1
ATOM 1613 C C . GLU A 1 202 ? -6.684 1.868 -2.171 1.00 95.25 202 GLU A C 1
ATOM 1615 O O . GLU A 1 202 ? -5.786 1.424 -1.456 1.00 95.25 202 GLU A O 1
ATOM 1620 N N . LEU A 1 203 ? -7.836 2.321 -1.652 1.00 96.56 203 LEU A N 1
ATOM 1621 C CA . LEU A 1 203 ? -8.130 2.262 -0.216 1.00 96.56 203 LEU A CA 1
ATOM 1622 C C . LEU A 1 203 ? -8.143 0.819 0.278 1.00 96.56 203 LEU A C 1
ATOM 1624 O O . LEU A 1 203 ? -7.597 0.523 1.337 1.00 96.56 203 LEU A O 1
ATOM 1628 N N . ASP A 1 204 ? -8.743 -0.071 -0.507 1.00 96.94 204 ASP A N 1
ATOM 1629 C CA . ASP A 1 204 ? -8.887 -1.482 -0.177 1.00 96.94 204 ASP A CA 1
ATOM 1630 C C . ASP A 1 204 ? -7.530 -2.185 -0.179 1.00 96.94 204 ASP A C 1
ATOM 1632 O O . ASP A 1 204 ? -7.239 -2.961 0.726 1.00 96.94 204 ASP A O 1
ATOM 1636 N N . LEU A 1 205 ? -6.658 -1.862 -1.141 1.00 93.75 205 LEU A N 1
ATOM 1637 C CA . LEU A 1 205 ? -5.297 -2.405 -1.196 1.00 93.75 205 LEU A CA 1
ATOM 1638 C C . LEU A 1 205 ? -4.449 -1.941 -0.005 1.00 93.75 205 LEU A C 1
ATOM 1640 O O . LEU A 1 205 ? -3.768 -2.753 0.628 1.00 93.75 205 LEU A O 1
ATOM 1644 N N . ARG A 1 206 ? -4.524 -0.647 0.336 1.00 93.06 206 ARG A N 1
ATOM 1645 C CA . ARG A 1 206 ? -3.841 -0.078 1.510 1.00 93.06 206 ARG A CA 1
ATOM 1646 C C . ARG A 1 206 ? -4.358 -0.702 2.802 1.00 93.06 206 ARG A C 1
ATOM 1648 O O . ARG A 1 206 ? -3.563 -1.062 3.667 1.00 93.06 206 ARG A O 1
ATOM 1655 N N . LEU A 1 207 ? -5.674 -0.853 2.932 1.00 95.06 207 LEU A N 1
ATOM 1656 C CA . LEU A 1 207 ? -6.305 -1.457 4.101 1.00 95.06 207 LEU A CA 1
ATOM 1657 C C . LEU A 1 207 ? -5.912 -2.932 4.238 1.00 95.06 207 LEU A C 1
ATOM 1659 O O . LEU A 1 207 ? -5.443 -3.348 5.298 1.00 95.06 207 LEU A O 1
ATOM 1663 N N . TYR A 1 208 ? -6.046 -3.704 3.157 1.00 94.50 208 TYR A N 1
ATOM 1664 C CA . TYR A 1 208 ? -5.771 -5.138 3.124 1.00 94.50 208 TYR A CA 1
ATOM 1665 C C . TYR A 1 208 ? -4.363 -5.464 3.619 1.00 94.50 208 TYR A C 1
ATOM 1667 O O . TYR A 1 208 ? -4.197 -6.378 4.425 1.00 94.50 208 TYR A O 1
ATOM 1675 N N . ALA A 1 209 ? -3.359 -4.678 3.212 1.00 86.75 209 ALA A N 1
ATOM 1676 C CA . ALA A 1 209 ? -1.975 -4.869 3.638 1.00 86.75 209 ALA A CA 1
ATOM 1677 C C . ALA A 1 209 ? -1.805 -4.870 5.170 1.00 86.75 209 ALA A C 1
ATOM 1679 O O . ALA A 1 209 ? -0.956 -5.599 5.691 1.00 86.75 209 ALA A O 1
ATOM 1680 N N . THR A 1 210 ? -2.620 -4.106 5.899 1.00 89.88 210 THR A N 1
ATOM 1681 C CA . THR A 1 210 ? -2.621 -4.101 7.366 1.00 89.88 210 THR A CA 1
ATOM 1682 C C . THR A 1 210 ? -3.558 -5.159 7.941 1.00 89.88 210 THR A C 1
ATOM 1684 O O . THR A 1 210 ? -3.142 -5.899 8.830 1.00 89.88 210 THR A O 1
ATOM 1687 N N . ILE A 1 211 ? -4.785 -5.276 7.429 1.00 93.50 211 ILE A N 1
ATOM 1688 C CA . ILE A 1 211 ? -5.796 -6.183 7.997 1.00 93.50 211 ILE A CA 1
ATOM 1689 C C . ILE A 1 211 ? -5.369 -7.650 7.904 1.00 93.50 211 ILE A C 1
ATOM 1691 O O . ILE A 1 211 ? -5.489 -8.373 8.887 1.00 93.50 211 ILE A O 1
ATOM 1695 N N . ILE A 1 212 ? -4.759 -8.081 6.794 1.00 90.81 212 ILE A N 1
ATOM 1696 C CA . ILE A 1 212 ? -4.313 -9.477 6.629 1.00 90.81 212 ILE A CA 1
ATOM 1697 C C . ILE A 1 212 ? -3.254 -9.908 7.660 1.00 90.81 212 ILE A C 1
ATOM 1699 O O . ILE A 1 212 ? -3.065 -11.096 7.899 1.00 90.81 212 ILE A O 1
ATOM 1703 N N . ARG A 1 213 ? -2.555 -8.947 8.279 1.00 88.50 213 ARG A N 1
ATOM 1704 C CA . ARG A 1 213 ? -1.536 -9.181 9.315 1.00 88.50 213 ARG A CA 1
ATOM 1705 C C . ARG A 1 213 ? -2.072 -8.969 10.730 1.00 88.50 213 ARG A C 1
ATOM 1707 O O . ARG A 1 213 ? -1.347 -9.241 11.690 1.00 88.50 213 ARG A O 1
ATOM 1714 N N . PHE A 1 214 ? -3.302 -8.473 10.868 1.00 91.12 214 PHE A N 1
ATOM 1715 C CA . PHE A 1 214 ? -3.819 -7.959 12.129 1.00 91.12 214 PHE A CA 1
ATOM 1716 C C . PHE A 1 214 ? -3.867 -9.037 13.206 1.00 91.12 214 PHE A C 1
ATOM 1718 O O . PHE A 1 214 ? -3.146 -8.928 14.196 1.00 91.12 214 PHE A O 1
ATOM 1725 N N . ASP A 1 215 ? -4.595 -10.125 12.971 1.00 87.44 215 ASP A N 1
ATOM 1726 C CA . ASP A 1 215 ? -4.718 -11.198 13.962 1.00 87.44 215 ASP A CA 1
ATOM 1727 C C . ASP A 1 215 ? -3.427 -12.014 14.092 1.00 87.44 215 ASP A C 1
ATOM 1729 O O . ASP A 1 215 ? -3.007 -12.366 15.194 1.00 87.44 215 ASP A O 1
ATOM 1733 N N . THR A 1 216 ? -2.743 -12.261 12.970 1.00 87.88 216 THR A N 1
ATOM 1734 C CA . THR A 1 216 ? -1.529 -13.094 12.937 1.00 87.88 216 THR A CA 1
ATOM 1735 C C . THR A 1 216 ? -0.324 -12.455 13.622 1.00 87.88 216 THR A C 1
ATOM 1737 O O . THR A 1 216 ? 0.568 -13.165 14.080 1.00 87.88 216 THR A O 1
ATOM 1740 N N . VAL A 1 217 ? -0.259 -11.120 13.654 1.00 87.44 217 VAL A N 1
ATOM 1741 C CA . VAL A 1 217 ? 0.904 -10.381 14.159 1.00 87.44 217 VAL A CA 1
ATOM 1742 C C . VAL A 1 217 ? 0.467 -9.293 15.125 1.00 87.44 217 VAL A C 1
ATOM 1744 O O . VAL A 1 217 ? 0.887 -9.306 16.278 1.00 87.44 217 VAL A O 1
ATOM 1747 N N . TYR A 1 218 ? -0.348 -8.335 14.690 1.00 90.94 218 TYR A N 1
ATOM 1748 C CA . TYR A 1 218 ? -0.532 -7.087 15.434 1.00 90.94 218 TYR A CA 1
ATOM 1749 C C . TYR A 1 218 ? -1.269 -7.268 16.770 1.00 90.94 218 TYR A C 1
ATOM 1751 O O . TYR A 1 218 ? -0.829 -6.695 17.771 1.00 90.94 218 TYR A O 1
ATOM 1759 N N . VAL A 1 219 ? -2.286 -8.136 16.839 1.00 90.50 219 VAL A N 1
ATOM 1760 C CA . VAL A 1 219 ? -3.038 -8.408 18.080 1.00 90.50 219 VAL A CA 1
ATOM 1761 C C . VAL A 1 219 ? -2.108 -8.842 19.215 1.00 90.50 219 VAL A C 1
ATOM 1763 O O . VAL A 1 219 ? -2.162 -8.276 20.306 1.00 90.50 219 VAL A O 1
ATOM 1766 N N . GLN A 1 220 ? -1.217 -9.806 18.966 1.00 89.44 220 GLN A N 1
ATOM 1767 C CA . GLN A 1 220 ? -0.304 -10.308 19.998 1.00 89.44 220 GLN A CA 1
ATOM 1768 C C . GLN A 1 220 ? 0.998 -9.505 20.077 1.00 89.44 220 GLN A C 1
ATOM 1770 O O . GLN A 1 220 ? 1.392 -9.054 21.153 1.00 89.44 220 GLN A O 1
ATOM 1775 N N . HIS A 1 221 ? 1.676 -9.311 18.945 1.00 88.94 221 HIS A N 1
ATOM 1776 C CA . HIS A 1 221 ? 3.012 -8.721 18.907 1.00 88.94 221 HIS A CA 1
ATOM 1777 C C . HIS A 1 221 ? 2.983 -7.226 19.246 1.00 88.94 221 HIS A C 1
ATOM 1779 O O . HIS A 1 221 ? 3.791 -6.754 20.048 1.00 88.94 221 HIS A O 1
ATOM 1785 N N . PHE A 1 222 ? 2.011 -6.494 18.696 1.00 93.38 222 PHE A N 1
ATOM 1786 C CA . PHE A 1 222 ? 1.834 -5.056 18.926 1.00 93.38 222 PHE A CA 1
ATOM 1787 C C . PHE A 1 222 ? 0.776 -4.728 19.980 1.00 93.38 222 PHE A C 1
ATOM 1789 O O . PHE A 1 222 ? 0.545 -3.553 20.259 1.00 93.38 222 PHE A O 1
ATOM 1796 N N . LYS A 1 223 ? 0.188 -5.754 20.612 1.00 92.81 223 LYS A N 1
ATOM 1797 C CA . LYS A 1 223 ? -0.837 -5.623 21.657 1.00 92.81 223 LYS A CA 1
ATOM 1798 C C . LYS A 1 223 ? -2.078 -4.868 21.173 1.00 92.81 223 LYS A C 1
ATOM 1800 O O . LYS A 1 223 ? -2.760 -4.247 21.970 1.00 92.81 223 LYS A O 1
ATOM 1805 N N . THR A 1 224 ? -2.402 -4.898 19.882 1.00 91.88 224 THR A N 1
ATOM 1806 C CA . THR A 1 224 ? -3.611 -4.239 19.361 1.00 91.88 224 THR A CA 1
ATOM 1807 C C . THR A 1 224 ? -4.837 -5.120 19.611 1.00 91.88 224 THR A C 1
ATOM 1809 O O . THR A 1 224 ? -5.388 -5.697 18.681 1.00 91.88 224 THR A O 1
ATOM 1812 N N . ASN A 1 225 ? -5.230 -5.276 20.878 1.00 88.56 225 ASN A N 1
ATOM 1813 C CA . ASN A 1 225 ? -6.160 -6.313 21.340 1.00 88.56 225 ASN A CA 1
ATOM 1814 C C . ASN A 1 225 ? -7.408 -5.771 22.067 1.00 88.56 225 ASN A C 1
ATOM 1816 O O . ASN A 1 225 ? -7.931 -6.438 22.958 1.00 88.56 225 ASN A O 1
ATOM 1820 N N . LEU A 1 226 ? -7.898 -4.580 21.696 1.00 80.38 226 LEU A N 1
ATOM 1821 C CA . LEU A 1 226 ? -9.169 -4.046 22.222 1.00 80.38 226 LEU A CA 1
ATOM 1822 C C . LEU A 1 226 ? -10.405 -4.790 21.670 1.00 80.38 226 LEU A C 1
ATOM 1824 O O . LEU A 1 226 ? -11.458 -4.763 22.294 1.00 80.38 226 LEU A O 1
ATOM 1828 N N . GLY A 1 227 ? -10.242 -5.492 20.547 1.00 62.53 227 GLY A N 1
ATOM 1829 C CA . GLY A 1 227 ? -11.173 -6.436 19.924 1.00 62.53 227 GLY A CA 1
ATOM 1830 C C . GLY A 1 227 ? -10.427 -7.218 18.833 1.00 62.53 227 GLY A C 1
ATOM 1831 O O . GLY A 1 227 ? -9.432 -6.719 18.300 1.00 62.53 227 GLY A O 1
ATOM 1832 N N . THR A 1 228 ? -10.834 -8.452 18.547 1.00 54.38 228 THR A N 1
ATOM 1833 C CA . THR A 1 228 ? -10.279 -9.299 17.470 1.00 54.38 228 THR A CA 1
ATOM 1834 C C . THR A 1 228 ? -11.087 -9.095 16.185 1.00 54.38 228 THR A C 1
ATOM 1836 O O . THR A 1 228 ? -12.266 -8.746 16.254 1.00 54.38 228 THR A O 1
ATOM 1839 N N . GLY A 1 229 ? -10.477 -9.297 15.009 1.00 52.06 229 GLY A N 1
ATOM 1840 C CA . GLY A 1 229 ? -11.171 -9.130 13.722 1.00 52.06 229 GLY A CA 1
ATOM 1841 C C . GLY A 1 229 ? -12.412 -10.024 13.560 1.00 52.06 229 GLY A C 1
ATOM 1842 O O . GLY A 1 229 ? -13.341 -9.652 12.846 1.00 52.06 229 GLY A O 1
ATOM 1843 N N . ASP A 1 230 ? -12.455 -11.152 14.275 1.00 51.00 230 ASP A N 1
ATOM 1844 C CA . ASP A 1 230 ? -13.555 -12.125 14.251 1.00 51.00 230 ASP A CA 1
ATOM 1845 C C . ASP A 1 230 ? -14.751 -11.754 15.154 1.00 51.00 230 ASP A C 1
ATOM 1847 O O . ASP A 1 230 ? -15.876 -12.168 14.871 1.00 51.00 230 ASP A O 1
ATOM 1851 N N . ASP A 1 231 ? -14.545 -10.957 16.210 1.00 52.47 231 ASP A N 1
ATOM 1852 C CA . ASP A 1 231 ? -15.588 -10.623 17.201 1.00 52.47 231 ASP A CA 1
ATOM 1853 C C . ASP A 1 231 ? -16.269 -9.260 16.937 1.00 52.47 231 ASP A C 1
ATOM 1855 O O . ASP A 1 231 ? -17.145 -8.828 17.695 1.00 52.47 231 ASP A O 1
ATOM 1859 N N . GLY A 1 232 ? -15.903 -8.593 15.835 1.00 53.97 232 GLY A N 1
ATOM 1860 C CA . GLY A 1 232 ? -16.322 -7.232 15.502 1.00 53.97 232 GLY A CA 1
ATOM 1861 C C . GLY A 1 232 ? -15.503 -6.194 16.270 1.00 53.97 232 GLY A C 1
ATOM 1862 O O . GLY A 1 232 ? -15.258 -6.322 17.473 1.00 53.97 232 GLY A O 1
ATOM 1863 N N . PHE A 1 233 ? -15.054 -5.140 15.587 1.00 52.66 233 PHE A N 1
ATOM 1864 C CA . PHE A 1 233 ? -14.276 -4.094 16.241 1.00 52.66 233 PHE A CA 1
ATOM 1865 C C . PHE A 1 233 ? -15.203 -3.281 17.158 1.00 52.66 233 PHE A C 1
ATOM 1867 O O . PHE A 1 233 ? -15.954 -2.411 16.723 1.00 52.66 233 PHE A O 1
ATOM 1874 N N . GLN A 1 234 ? -15.187 -3.574 18.460 1.00 38.72 234 GLN A N 1
ATOM 1875 C CA . GLN A 1 234 ? -15.852 -2.741 19.459 1.00 38.72 234 GLN A CA 1
ATOM 1876 C C . GLN A 1 234 ? -14.813 -1.900 20.193 1.00 38.72 234 GLN A C 1
ATOM 1878 O O . GLN A 1 234 ? -14.059 -2.388 21.030 1.00 38.72 234 GLN A O 1
ATOM 1883 N N . ALA A 1 235 ? -14.798 -0.607 19.876 1.00 40.75 235 ALA A N 1
ATOM 1884 C CA . ALA A 1 235 ? -14.263 0.399 20.783 1.00 40.75 235 ALA A CA 1
ATOM 1885 C C . ALA A 1 235 ? -15.464 1.023 21.493 1.00 40.75 235 ALA A C 1
ATOM 1887 O O . ALA A 1 235 ? -16.415 1.426 20.820 1.00 40.75 235 ALA A O 1
ATOM 1888 N N . TYR A 1 236 ? -15.415 1.024 22.825 1.00 38.72 236 TYR A N 1
ATOM 1889 C CA . TYR A 1 236 ? -16.396 1.656 23.709 1.00 38.72 236 TYR A CA 1
ATOM 1890 C C . TYR A 1 236 ? -16.663 3.120 23.347 1.00 38.72 236 TYR A C 1
ATOM 1892 O O . TYR A 1 236 ? -15.685 3.834 23.023 1.00 38.72 236 TYR A O 1
#

pLDDT: mean 78.7, std 18.43, range [31.62, 97.56]

Secondary structure (DSSP, 8-state):
--GGGSEE-STT-EEB--B-TTSSB---TT-EEEE--SS-SB--SSTTSSTT----TTT--SBHHHHHHHH-TT--S----SSS-S--PPPPEEEE--TT--EEEE--HHHHHHHHHHHTGGGS-TTTTT--SS-TTTHHHHHHHHHHHIIIIITHHHHHHT-SSHHHHHHHHHHHHHHHHHHHHHHHHTTSSBTTBSS--HHHHHHHHHHTTIIIIIHHHS---SS-TTS-----

Radius of gyration: 19.72 Å; chains: 1; bounding box: 51×38×53 Å

Sequence (236 aa):
MSAATIHNYGTDDGWHGKIEEGGEFPPEKDRYHLYIEGGGWRFPASNDEYPGATTDSLFGSGFLSEVYFRDDKEYKGKYSKDGFENTNQARNTIHYNPTSTDISIYQESAEMLRWLPDAFNSLLDDDIQKVDLYPPPLRQKIDEITPWLQSHINSGVYKAGFARTQESYEAGVVPLFTALNKIEKLIAENGGPYVLGKHLTELDLRLYATIIRFDTVYVQHFKTNLGTGDDGFQAY

Foldseek 3Di:
DALVVQADPDPPGDGAAAQAPPDPHDDDPPFKDKDFDDDFFAQDPACPRDPPGHQPPPPRDRGVVVVVCVRPVPRPDDPPDPDDDDDPPGWMWMWGDDVPHIYTHDTDVVVCLVRVQCSNLVPDDPVSNPDAQQDPVCNVVCVVLVVLCCVQAVCLLVQLLSDPDPVSNCVRLLSNLVSVLVQVVQQVVCCDDDSNHDHHHVSRVSNCVRLVCCQVDSCPNSVSPCDDPVRDRDDD

InterPro domains:
  IPR016639 Glutathione S-transferase Omega/GSH [PTHR32419] (39-226)
  IPR036282 Glutathione S-transferase, C-terminal domain superfamily [SSF47616] (130-236)

Organism: NCBI:txid1892770